Protein AF-M6W0Y8-F1 (afdb_monomer_lite)

Organism: NCBI:txid1192866

pLDDT: mean 83.7, std 15.73, range [31.59, 97.62]

Radius of gyration: 31.39 Å; chains: 1; bounding box: 91×43×84 Å

Foldseek 3Di:
DVVVVVVVLCVQQNDVVPDPPLLSLLLVVLQVLLVVLQVVLVVLPVPPPSVVSNCLSNVLSVVSVVLSVCCVPVVPVVVCLVVNLVSVLVSLLVVLQVAANPLFQSVLVLVVSLVSSQVNDDPDDNVVSVCVSVVSSVVSVVCCVVPVVSHDHDPDVVVSCCGNVVSNVVSVVSVVVVVVVVVVVVVVVVVVVLVVLVVVDPPVQSVCCVVPVDGDDDDDPDDDDDDDDDPPVVVVVVPDDPVVNVVVVCCCCVVVCVVVPPPDDDDDDDDDDDDDDDDDDDD

Secondary structure (DSSP, 8-state):
-HHHHHHHHHHHH--TTTS-HHHHHHHHHHHHHHHHHHHHHHHGGGSTTHHHHHHHHHHHHHHHHHHHHHHHHH--HHHHHHHHHHHHHHHHHHHHHHTTGGGSSGGGGHHHHHHHHHHT-SSS-HHHHHHHHHHHHHHHHHHHHH-GGGS---SSHHHHHHHHHHHHHHHHHHHHHHHHHHHHHHHHHHHHHHHHHHHHS-HHHHHHHHHHSS-PPPPPSS--PPP---TTHHHHHHHS-HHHHHHHHHHHHHHHSGGGS-----------PPPPPP-----

InterPro domains:
  IPR001054 Adenylyl cyclase class-3/4/guanylyl cyclase [PS50125] (224-254)
  IPR029787 Nucleotide cyclase [G3DSA:3.30.70.1230] (212-259)
  IPR029787 Nucleotide cyclase [SSF55073] (210-255)
  IPR050401 Cyclic nucleotide synthase [PTHR11920] (183-249)

Sequence (283 aa):
MGDKVLKIVYFMFGDPKKKSLEHRLFNTVAFVNGALNIFGAFSSFYLENFMVIFLLNFISGILLIGMYFLSRIRSIYYSLFWPFNFIILVYLSSMWFFNGGSVGGNHYYFIPALVIATILLRNHNVWIVYLVYAAVSVFLYGIEYFHRDLVKMYPNDVERYLDAGGNYLFVQILTGLLIFILTRNLNIERKKSDSLLLSILPETVAEELKKNDFVVPIRYESVTVLFTDMAGFTKIAETMSPEELLNELDLFFGSSIPSLKITEWKKSKRSETPTWPQADFPL

Structure (mmCIF, N/CA/C/O backbone):
data_AF-M6W0Y8-F1
#
_entry.id   AF-M6W0Y8-F1
#
loop_
_atom_site.group_PDB
_atom_site.id
_atom_site.type_symbol
_atom_site.label_atom_id
_atom_site.label_alt_id
_atom_site.label_comp_id
_atom_site.label_asym_id
_atom_site.label_entity_id
_atom_site.label_seq_id
_atom_site.pdbx_PDB_ins_code
_atom_site.Cartn_x
_atom_site.Cartn_y
_atom_site.Cartn_z
_atom_site.occupancy
_atom_site.B_iso_or_equiv
_atom_site.auth_seq_id
_atom_site.auth_comp_id
_atom_site.auth_asym_id
_atom_site.auth_atom_id
_atom_site.pdbx_PDB_model_num
ATOM 1 N N . MET A 1 1 ? 15.651 2.433 25.387 1.00 50.00 1 MET A N 1
ATOM 2 C CA . MET A 1 1 ? 15.957 2.574 23.941 1.00 50.00 1 MET A CA 1
ATOM 3 C C . MET A 1 1 ? 14.705 2.414 23.069 1.00 50.00 1 MET A C 1
ATOM 5 O O . MET A 1 1 ? 14.520 3.230 22.175 1.00 50.00 1 MET A O 1
ATOM 9 N N . GLY A 1 2 ? 13.800 1.470 23.382 1.00 63.72 2 GLY A N 1
ATOM 10 C CA . GLY A 1 2 ? 12.539 1.248 22.648 1.00 63.72 2 GLY A CA 1
ATOM 11 C C . GLY A 1 2 ? 11.604 2.462 22.524 1.00 63.72 2 GLY A C 1
ATOM 12 O O . GLY A 1 2 ? 11.155 2.750 21.424 1.00 63.72 2 GLY A O 1
ATOM 13 N N . ASP A 1 3 ? 11.392 3.245 23.587 1.00 72.69 3 ASP A N 1
ATOM 14 C CA . ASP A 1 3 ? 10.467 4.398 23.549 1.00 72.69 3 ASP A CA 1
ATOM 15 C C . ASP A 1 3 ? 10.898 5.540 22.621 1.00 72.69 3 ASP A C 1
ATOM 17 O O . ASP A 1 3 ? 10.057 6.198 22.007 1.00 72.69 3 ASP A O 1
ATOM 21 N N . LYS A 1 4 ? 12.208 5.785 22.483 1.00 75.19 4 LYS A N 1
ATOM 22 C CA . LYS A 1 4 ? 12.718 6.797 21.543 1.00 75.19 4 LYS A CA 1
ATOM 23 C C . LYS A 1 4 ? 12.510 6.341 20.098 1.00 75.19 4 LYS A C 1
ATOM 25 O O . LYS A 1 4 ? 12.042 7.128 19.283 1.00 75.19 4 LYS A O 1
ATOM 30 N N . VAL A 1 5 ? 12.786 5.067 19.806 1.00 71.19 5 VAL A N 1
ATOM 31 C CA . VAL A 1 5 ? 12.548 4.468 18.482 1.00 71.19 5 VAL A CA 1
ATOM 32 C C . VAL A 1 5 ? 11.056 4.478 18.153 1.00 71.19 5 VAL A C 1
ATOM 34 O O . VAL A 1 5 ? 10.672 4.885 17.063 1.00 71.19 5 VAL A O 1
ATOM 37 N N . LEU A 1 6 ? 10.202 4.127 19.114 1.00 71.75 6 LEU A N 1
ATOM 38 C CA . LEU A 1 6 ? 8.754 4.108 18.933 1.00 71.75 6 LEU A CA 1
ATOM 39 C C . LEU A 1 6 ? 8.189 5.512 18.666 1.00 71.75 6 LEU A C 1
ATOM 41 O O . LEU A 1 6 ? 7.370 5.684 17.766 1.00 71.75 6 LEU A O 1
ATOM 45 N N . LYS A 1 7 ? 8.683 6.536 19.378 1.00 72.00 7 LYS A N 1
ATOM 46 C CA . LYS A 1 7 ? 8.337 7.941 19.103 1.00 72.00 7 LYS A CA 1
ATOM 47 C C . LYS A 1 7 ? 8.757 8.377 17.700 1.00 72.00 7 LYS A C 1
ATOM 49 O O . LYS A 1 7 ? 7.977 9.058 17.042 1.00 72.00 7 LYS A O 1
ATOM 54 N N . ILE A 1 8 ? 9.932 7.962 17.224 1.00 70.69 8 ILE A N 1
ATOM 55 C CA . ILE A 1 8 ? 10.396 8.250 15.855 1.00 70.69 8 ILE A CA 1
ATOM 56 C C . ILE A 1 8 ? 9.506 7.543 14.824 1.00 70.69 8 ILE A C 1
ATOM 58 O O . ILE A 1 8 ? 9.051 8.174 13.875 1.00 70.69 8 ILE A O 1
ATOM 62 N N . VAL A 1 9 ? 9.171 6.270 15.041 1.00 70.44 9 VAL A N 1
ATOM 63 C CA . VAL A 1 9 ? 8.275 5.497 14.164 1.00 70.44 9 VAL A CA 1
ATOM 64 C C . VAL A 1 9 ? 6.880 6.131 14.102 1.00 70.44 9 VAL A C 1
ATOM 66 O O . VAL A 1 9 ? 6.324 6.289 13.017 1.00 70.44 9 VAL A O 1
ATOM 69 N N . TYR A 1 10 ? 6.315 6.556 15.234 1.00 77.94 10 TYR A N 1
ATOM 70 C CA . TYR A 1 10 ? 5.017 7.246 15.269 1.00 77.94 10 TYR A CA 1
ATOM 71 C C . TYR A 1 10 ? 5.073 8.644 14.655 1.00 77.94 10 TYR A C 1
ATOM 73 O O . TYR A 1 10 ? 4.108 9.092 14.025 1.00 77.94 10 TYR A O 1
ATOM 81 N N . PHE A 1 11 ? 6.204 9.329 14.809 1.00 70.38 11 PHE A N 1
ATOM 82 C CA . PHE A 1 11 ? 6.447 10.607 14.162 1.00 70.38 11 PHE A CA 1
ATOM 83 C C . PHE A 1 11 ? 6.495 10.463 12.636 1.00 70.38 11 PHE A C 1
ATOM 85 O O . PHE A 1 11 ? 5.809 11.217 11.947 1.00 70.38 11 PHE A O 1
ATOM 92 N N . MET A 1 12 ? 7.225 9.471 12.121 1.00 66.12 12 MET A N 1
ATOM 93 C CA . MET A 1 12 ? 7.394 9.246 10.682 1.00 66.12 12 MET A CA 1
ATOM 94 C C . MET A 1 12 ? 6.139 8.662 10.027 1.00 66.12 12 MET A C 1
ATOM 96 O O . MET A 1 12 ? 5.679 9.158 9.007 1.00 66.12 12 MET A O 1
ATOM 100 N N . PHE A 1 13 ? 5.535 7.633 10.619 1.00 73.50 13 PHE A N 1
ATOM 101 C CA . PHE A 1 13 ? 4.496 6.848 9.939 1.00 73.50 13 PHE A CA 1
ATOM 102 C C . PHE A 1 13 ? 3.083 7.101 10.464 1.00 73.50 13 PHE A C 1
ATOM 104 O O . PHE A 1 13 ? 2.108 6.710 9.833 1.00 73.50 13 PHE A O 1
ATOM 111 N N . GLY A 1 14 ? 2.942 7.818 11.579 1.00 71.12 14 GLY A N 1
ATOM 112 C CA . GLY A 1 14 ? 1.656 8.110 12.203 1.00 71.12 14 GLY A CA 1
ATOM 113 C C . GLY A 1 14 ? 1.355 7.220 13.402 1.00 71.12 14 GLY A C 1
ATOM 114 O O . GLY A 1 14 ? 1.634 6.020 13.412 1.00 71.12 14 GLY A O 1
ATOM 115 N N . ASP A 1 15 ? 0.770 7.853 14.418 1.00 76.94 15 ASP A N 1
ATOM 116 C CA . ASP A 1 15 ? 0.377 7.221 15.672 1.00 76.94 15 ASP A CA 1
ATOM 117 C C . ASP A 1 15 ? -0.790 6.239 15.432 1.00 76.94 15 ASP A C 1
ATOM 119 O O . ASP A 1 15 ? -1.846 6.676 14.952 1.00 76.94 15 ASP A O 1
ATOM 123 N N . PRO A 1 16 ? -0.633 4.943 15.780 1.00 74.25 16 PRO A N 1
ATOM 124 C CA . PRO A 1 16 ? -1.692 3.938 15.694 1.00 74.25 16 PRO A CA 1
ATOM 125 C C . PRO A 1 16 ? -2.993 4.337 16.397 1.00 74.25 16 PRO A C 1
ATOM 127 O O . PRO A 1 16 ? -4.057 3.880 15.997 1.00 74.25 16 PRO A O 1
ATOM 130 N N . LYS A 1 17 ? -2.925 5.177 17.438 1.00 73.00 17 LYS A N 1
ATOM 131 C CA . LYS A 1 17 ? -4.105 5.622 18.194 1.00 73.00 17 LYS A CA 1
ATOM 132 C C . LYS A 1 17 ? -4.897 6.720 17.485 1.00 73.00 17 LYS A C 1
ATOM 134 O O . LYS A 1 17 ? -6.053 6.940 17.822 1.00 73.00 17 LYS A O 1
ATOM 139 N N . LYS A 1 18 ? -4.274 7.442 16.546 1.00 76.69 18 LYS A N 1
ATOM 140 C CA . LYS A 1 18 ? -4.860 8.638 15.910 1.00 76.69 18 LYS A CA 1
ATOM 141 C C . LYS A 1 18 ? -5.141 8.461 14.424 1.00 76.69 18 LYS A C 1
ATOM 143 O O . LYS A 1 18 ? -5.962 9.194 13.877 1.00 76.69 18 LYS A O 1
ATOM 148 N N . LYS A 1 19 ? -4.419 7.568 13.743 1.00 81.81 19 LYS A N 1
ATOM 149 C CA . LYS A 1 19 ? -4.499 7.380 12.289 1.00 81.81 19 LYS A CA 1
ATOM 150 C C . LYS A 1 19 ? -4.787 5.919 11.954 1.00 81.81 19 LYS A C 1
ATOM 152 O O . LYS A 1 19 ? -4.217 5.022 12.570 1.00 81.81 19 LYS A O 1
ATOM 157 N N . SER A 1 20 ? -5.638 5.710 10.951 1.00 85.00 20 SER A N 1
ATOM 158 C CA . SER A 1 20 ? -5.998 4.377 10.467 1.00 85.00 20 SER A CA 1
ATOM 159 C C . SER A 1 20 ? -4.798 3.644 9.852 1.00 85.00 20 SER A C 1
ATOM 161 O O . SER A 1 20 ? -3.777 4.264 9.523 1.00 85.00 20 SER A O 1
ATOM 163 N N . LEU A 1 21 ? -4.914 2.320 9.706 1.00 84.75 21 LEU A N 1
ATOM 164 C CA . LEU A 1 21 ? -3.863 1.481 9.126 1.00 84.75 21 LEU A CA 1
ATOM 165 C C . LEU A 1 21 ? -3.489 1.948 7.714 1.00 84.75 21 LEU A C 1
ATOM 167 O O . LEU A 1 21 ? -2.306 2.039 7.407 1.00 84.75 21 LEU A O 1
ATOM 171 N N . GLU A 1 22 ? -4.475 2.300 6.892 1.00 88.00 22 GLU A N 1
ATOM 172 C CA . GLU A 1 22 ? -4.300 2.698 5.492 1.00 88.00 22 GLU A CA 1
ATOM 173 C C . GLU A 1 22 ? -3.496 3.991 5.388 1.00 88.00 22 GLU A C 1
ATOM 175 O O . GLU A 1 22 ? -2.553 4.079 4.610 1.00 88.00 22 GLU A O 1
ATOM 180 N N . HIS A 1 23 ? -3.800 4.986 6.225 1.00 89.06 23 HIS A N 1
ATOM 181 C CA . HIS A 1 23 ? -3.036 6.232 6.250 1.00 89.06 23 HIS A CA 1
ATOM 182 C C . HIS A 1 23 ? -1.582 5.970 6.672 1.00 89.06 23 HIS A C 1
ATOM 184 O O . HIS A 1 23 ? -0.641 6.486 6.065 1.00 89.06 23 HIS A O 1
ATOM 190 N N . ARG A 1 24 ? -1.376 5.140 7.699 1.00 88.94 24 ARG A N 1
ATOM 191 C CA . ARG A 1 24 ? -0.025 4.799 8.162 1.00 88.94 24 ARG A CA 1
ATOM 192 C C . ARG A 1 24 ? 0.753 4.050 7.082 1.00 88.94 24 ARG A C 1
ATOM 194 O O . ARG A 1 24 ? 1.883 4.426 6.789 1.00 88.94 24 ARG A O 1
ATOM 201 N N . LEU A 1 25 ? 0.120 3.064 6.446 1.00 89.56 25 LEU A N 1
ATOM 202 C CA . LEU A 1 25 ? 0.696 2.297 5.347 1.00 89.56 25 LEU A CA 1
ATOM 203 C C . LEU A 1 25 ? 1.038 3.199 4.160 1.00 89.56 25 LEU A C 1
ATOM 205 O O . LEU A 1 25 ? 2.158 3.129 3.667 1.00 89.56 25 LEU A O 1
ATOM 209 N N . PHE A 1 26 ? 0.128 4.086 3.749 1.00 92.94 26 PHE A N 1
ATOM 210 C CA . PHE A 1 26 ? 0.371 5.049 2.675 1.00 92.94 26 PHE A CA 1
ATOM 211 C C . PHE A 1 26 ? 1.626 5.876 2.957 1.00 92.94 26 PHE A C 1
ATOM 213 O O . PHE A 1 26 ? 2.522 5.944 2.120 1.00 92.94 26 PHE A O 1
ATOM 220 N N . ASN A 1 27 ? 1.727 6.458 4.156 1.00 92.81 27 ASN A N 1
ATOM 221 C CA . ASN A 1 27 ? 2.878 7.280 4.527 1.00 92.81 27 ASN A CA 1
ATOM 222 C C . ASN A 1 27 ? 4.175 6.466 4.542 1.00 92.81 27 ASN A C 1
ATOM 224 O O . ASN A 1 27 ? 5.196 6.948 4.058 1.00 92.81 27 ASN A O 1
ATOM 228 N N . THR A 1 28 ? 4.142 5.236 5.062 1.00 90.50 28 THR A N 1
ATOM 229 C CA . THR A 1 28 ? 5.304 4.342 5.050 1.00 90.50 28 THR A CA 1
ATOM 230 C C . THR A 1 28 ? 5.743 4.018 3.631 1.00 90.50 28 THR A C 1
ATOM 232 O O . THR A 1 28 ? 6.913 4.201 3.308 1.00 90.50 28 THR A O 1
ATOM 235 N N . VAL A 1 29 ? 4.825 3.578 2.772 1.00 92.44 29 VAL A N 1
ATOM 236 C CA . VAL A 1 29 ? 5.151 3.161 1.405 1.00 92.44 29 VAL A CA 1
ATOM 237 C C . VAL A 1 29 ? 5.604 4.357 0.566 1.00 92.44 29 VAL A C 1
ATOM 239 O O . VAL A 1 29 ? 6.594 4.234 -0.151 1.00 92.44 29 VAL A O 1
ATOM 242 N N . ALA A 1 30 ? 4.947 5.514 0.683 1.00 94.38 30 ALA A N 1
ATOM 243 C CA . ALA A 1 30 ? 5.337 6.736 -0.021 1.00 94.38 30 ALA A CA 1
ATOM 244 C C . ALA A 1 30 ? 6.722 7.232 0.413 1.00 94.38 30 ALA A C 1
ATOM 246 O O . ALA A 1 30 ? 7.551 7.552 -0.435 1.00 94.38 30 ALA A O 1
ATOM 247 N N . PHE A 1 31 ? 7.004 7.244 1.720 1.00 94.44 31 PHE A N 1
ATOM 248 C CA . PHE A 1 31 ? 8.309 7.655 2.232 1.00 94.44 31 PHE A CA 1
ATOM 249 C C . PHE A 1 31 ? 9.420 6.683 1.825 1.00 94.44 31 PHE A C 1
ATOM 251 O O . PHE A 1 31 ? 10.449 7.114 1.314 1.00 94.44 31 PHE A O 1
ATOM 258 N N . VAL A 1 32 ? 9.213 5.378 2.033 1.00 91.88 32 VAL A N 1
ATOM 259 C CA . VAL A 1 32 ? 10.227 4.355 1.747 1.00 91.88 32 VAL A CA 1
ATOM 260 C C . VAL A 1 32 ? 10.520 4.289 0.252 1.00 91.88 32 VAL A C 1
ATOM 262 O O . VAL A 1 32 ? 11.683 4.394 -0.117 1.00 91.88 32 VAL A O 1
ATOM 265 N N . ASN A 1 33 ? 9.503 4.194 -0.615 1.00 93.12 33 ASN A N 1
ATOM 266 C CA . ASN A 1 33 ? 9.739 4.201 -2.064 1.00 93.12 33 ASN A CA 1
ATOM 267 C C . ASN A 1 33 ? 10.314 5.535 -2.534 1.00 93.12 33 ASN A C 1
ATOM 269 O O . ASN A 1 33 ? 11.220 5.550 -3.355 1.00 93.12 33 ASN A O 1
ATOM 273 N N . GLY A 1 34 ? 9.844 6.655 -1.981 1.00 94.75 34 GLY A N 1
ATOM 274 C CA . GLY A 1 34 ? 10.402 7.966 -2.286 1.00 94.75 34 GLY A CA 1
ATOM 275 C C . GLY A 1 34 ? 11.901 8.043 -1.984 1.00 94.75 34 GLY A C 1
ATOM 276 O O . GLY A 1 34 ? 12.687 8.453 -2.835 1.00 94.75 34 GLY A O 1
ATOM 277 N N . ALA A 1 35 ? 12.311 7.584 -0.800 1.00 93.62 35 ALA A N 1
ATOM 278 C CA . ALA A 1 35 ? 13.710 7.552 -0.384 1.00 93.62 35 ALA A CA 1
ATOM 279 C C . ALA A 1 35 ? 14.547 6.560 -1.206 1.00 93.62 35 ALA A C 1
ATOM 281 O O . ALA A 1 35 ? 15.643 6.913 -1.638 1.00 93.62 35 ALA A O 1
ATOM 282 N N . LEU A 1 36 ? 14.031 5.349 -1.448 1.00 92.31 36 LEU A N 1
ATOM 283 C CA . LEU A 1 36 ? 14.701 4.335 -2.266 1.00 92.31 36 LEU A CA 1
ATOM 284 C C . LEU A 1 36 ? 14.891 4.809 -3.706 1.00 92.31 36 LEU A C 1
ATOM 286 O O . LEU A 1 36 ? 15.974 4.630 -4.249 1.00 92.31 36 LEU A O 1
ATOM 290 N N . ASN A 1 37 ? 13.897 5.474 -4.295 1.00 93.75 37 ASN A N 1
ATOM 291 C CA . ASN A 1 37 ? 14.008 6.017 -5.644 1.00 93.75 37 ASN A CA 1
ATOM 292 C C . ASN A 1 37 ? 15.017 7.170 -5.693 1.00 93.75 37 ASN A C 1
ATOM 294 O O . ASN A 1 37 ? 15.856 7.204 -6.585 1.00 93.75 37 ASN A O 1
ATOM 298 N N . ILE A 1 38 ? 15.020 8.083 -4.715 1.00 93.62 38 ILE A N 1
ATOM 299 C CA . ILE A 1 38 ? 16.042 9.143 -4.659 1.00 93.62 38 ILE A CA 1
ATOM 300 C C . ILE A 1 38 ? 17.441 8.529 -4.535 1.00 93.62 38 ILE A C 1
ATOM 302 O O . ILE A 1 38 ? 18.339 8.919 -5.275 1.00 93.62 38 ILE A O 1
ATOM 306 N N . PHE A 1 39 ? 17.628 7.551 -3.646 1.00 91.56 39 PHE A N 1
ATOM 307 C CA . PHE A 1 39 ? 18.909 6.863 -3.487 1.00 91.56 39 PHE A CA 1
ATOM 308 C C . PHE A 1 39 ? 19.320 6.117 -4.767 1.00 91.56 39 PHE A C 1
ATOM 310 O O . PHE A 1 39 ? 20.438 6.285 -5.252 1.00 91.56 39 PHE A O 1
ATOM 317 N N . GLY A 1 40 ? 18.388 5.371 -5.362 1.00 85.88 40 GLY A N 1
ATOM 318 C CA . GLY A 1 40 ? 18.576 4.636 -6.610 1.00 85.88 40 GLY A CA 1
ATOM 319 C C . GLY A 1 40 ? 18.910 5.538 -7.798 1.00 85.88 40 GLY A C 1
ATOM 320 O O . GLY A 1 40 ? 19.678 5.132 -8.668 1.00 85.88 40 GLY A O 1
ATOM 321 N N . ALA A 1 41 ? 18.428 6.788 -7.810 1.00 89.12 41 ALA A N 1
ATOM 322 C CA . ALA A 1 41 ? 18.835 7.775 -8.807 1.00 89.12 41 ALA A CA 1
ATOM 323 C C . ALA A 1 41 ? 20.354 8.001 -8.760 1.00 89.12 41 ALA A C 1
ATOM 325 O O . ALA A 1 41 ? 21.016 7.884 -9.787 1.00 89.12 41 ALA A O 1
ATOM 326 N N . PHE A 1 42 ? 20.942 8.219 -7.581 1.00 86.56 42 PHE A N 1
ATOM 327 C CA . PHE A 1 42 ? 22.397 8.390 -7.455 1.00 86.56 42 PHE A CA 1
ATOM 328 C C . PHE A 1 42 ? 23.175 7.102 -7.755 1.00 86.56 42 PHE A C 1
ATOM 330 O O . PHE A 1 42 ? 24.272 7.163 -8.307 1.00 86.56 42 PHE A O 1
ATOM 337 N N . SER A 1 43 ? 22.607 5.930 -7.461 1.00 81.19 43 SER A N 1
ATOM 338 C CA . SER A 1 43 ? 23.216 4.644 -7.830 1.00 81.19 43 SER A CA 1
ATOM 339 C C . SER A 1 43 ? 23.231 4.390 -9.344 1.00 81.19 43 SER A C 1
ATOM 341 O O . SER A 1 43 ? 24.023 3.579 -9.817 1.00 81.19 43 SER A O 1
ATOM 343 N N . SER A 1 44 ? 22.397 5.090 -10.121 1.00 80.75 44 SER A N 1
ATOM 344 C CA . SER A 1 44 ? 22.260 4.870 -11.568 1.00 80.75 44 SER A CA 1
ATOM 345 C C . SER A 1 44 ? 23.370 5.484 -12.431 1.00 80.75 44 SER A C 1
ATOM 347 O O . SER A 1 44 ? 23.419 5.204 -13.627 1.00 80.75 44 SER A O 1
ATOM 349 N N . PHE A 1 45 ? 24.291 6.272 -11.856 1.00 81.00 45 PHE A N 1
ATOM 350 C CA . PHE A 1 45 ? 25.366 6.941 -12.608 1.00 81.00 45 PHE A CA 1
ATOM 351 C C . PHE A 1 45 ? 26.335 5.996 -13.326 1.00 81.00 45 PHE A C 1
ATOM 353 O O . PHE A 1 45 ? 27.011 6.418 -14.258 1.00 81.00 45 PHE A O 1
ATOM 360 N N . TYR A 1 46 ? 26.393 4.729 -12.917 1.00 76.56 46 TYR A N 1
ATOM 361 C CA . TYR A 1 46 ? 27.259 3.718 -13.525 1.00 76.56 46 TYR A CA 1
ATOM 362 C C . TYR A 1 46 ? 26.619 2.997 -14.724 1.00 76.56 46 TYR A C 1
ATOM 364 O O . TYR A 1 46 ? 27.265 2.150 -15.333 1.00 76.56 46 TYR A O 1
ATOM 372 N N . LEU A 1 47 ? 25.359 3.297 -15.060 1.00 77.25 47 LEU A N 1
ATOM 373 C CA . LEU A 1 47 ? 24.623 2.632 -16.138 1.00 77.25 47 LEU A CA 1
ATOM 374 C C . LEU A 1 47 ? 24.735 3.410 -17.454 1.00 77.25 47 LEU A C 1
ATOM 376 O O . LEU A 1 47 ? 24.655 4.635 -17.468 1.00 77.25 47 LEU A O 1
ATOM 380 N N . GLU A 1 48 ? 24.801 2.710 -18.589 1.00 74.00 48 GLU A N 1
ATOM 381 C CA . GLU A 1 48 ? 24.875 3.345 -19.921 1.00 74.00 48 GLU A CA 1
ATOM 382 C C . GLU A 1 48 ? 23.701 4.300 -20.207 1.00 74.00 48 GLU A C 1
ATOM 384 O O . GLU A 1 48 ? 23.843 5.288 -20.920 1.00 74.00 48 GLU A O 1
ATOM 389 N N . ASN A 1 49 ? 22.535 4.043 -19.605 1.00 76.75 49 ASN A N 1
ATOM 390 C CA . ASN A 1 49 ? 21.322 4.853 -19.754 1.00 76.75 49 ASN A CA 1
ATOM 391 C C . ASN A 1 49 ? 21.036 5.729 -18.532 1.00 76.75 49 ASN A C 1
ATOM 393 O O . ASN A 1 49 ? 19.868 5.973 -18.205 1.00 76.75 49 ASN A O 1
ATOM 397 N N . PHE A 1 50 ? 22.095 6.185 -17.852 1.00 83.94 50 PHE A N 1
ATOM 398 C CA . PHE A 1 50 ? 21.983 6.866 -16.564 1.00 83.94 50 PHE A CA 1
ATOM 399 C C . PHE A 1 50 ? 20.975 8.014 -16.598 1.00 83.94 50 PHE A C 1
ATOM 401 O O . PHE A 1 50 ? 20.196 8.136 -15.670 1.00 83.94 50 PHE A O 1
ATOM 408 N N . MET A 1 51 ? 20.924 8.828 -17.660 1.00 87.38 51 MET A N 1
ATOM 409 C CA . MET A 1 51 ? 20.08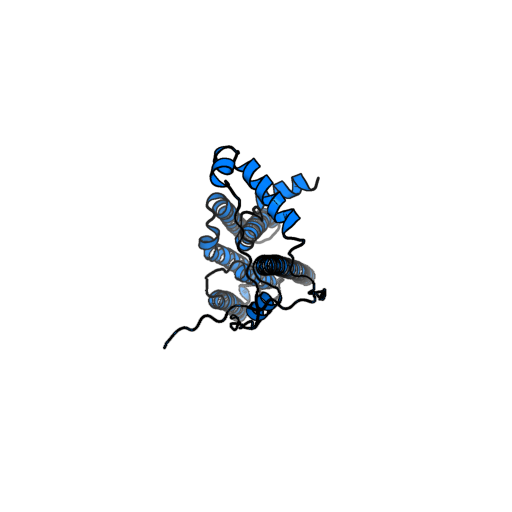0 10.027 -17.674 1.00 87.38 51 MET A CA 1
ATOM 410 C C . MET A 1 51 ? 18.588 9.692 -17.555 1.00 87.38 51 MET A C 1
ATOM 412 O O . MET A 1 51 ? 17.880 10.308 -16.761 1.00 87.38 51 MET A O 1
ATOM 416 N N . VAL A 1 52 ? 18.110 8.694 -18.303 1.00 87.50 52 VAL A N 1
ATOM 417 C CA . VAL A 1 52 ? 16.694 8.300 -18.268 1.00 87.50 52 VAL A CA 1
ATOM 418 C C . VAL A 1 52 ? 16.362 7.639 -16.933 1.00 87.50 52 VAL A C 1
ATOM 420 O O . VAL A 1 52 ? 15.388 8.022 -16.290 1.00 87.50 52 VAL A O 1
ATOM 423 N N . ILE A 1 53 ? 17.198 6.702 -16.480 1.00 87.00 53 ILE A N 1
ATOM 424 C CA . ILE A 1 53 ? 16.994 5.978 -15.216 1.00 87.00 53 ILE A CA 1
ATOM 425 C C . ILE A 1 53 ? 17.072 6.938 -14.020 1.00 87.00 53 ILE A C 1
ATOM 427 O O . ILE A 1 53 ? 16.252 6.847 -13.105 1.00 87.00 53 ILE A O 1
ATOM 431 N N . PHE A 1 54 ? 18.004 7.892 -14.049 1.00 91.81 54 PHE A N 1
ATOM 432 C CA . PHE A 1 54 ? 18.157 8.944 -13.051 1.00 91.81 54 PHE A CA 1
ATOM 433 C C . PHE A 1 54 ? 16.908 9.814 -12.987 1.00 91.81 54 PHE A C 1
ATOM 435 O O . PHE A 1 54 ? 16.326 9.946 -11.915 1.00 91.81 54 PHE A O 1
ATOM 442 N N . LEU A 1 55 ? 16.463 10.378 -14.117 1.00 92.56 55 LEU A N 1
ATOM 443 C CA . LEU A 1 55 ? 15.280 11.243 -14.151 1.00 92.56 55 LEU A CA 1
ATOM 444 C C . LEU A 1 55 ? 14.042 10.500 -13.655 1.00 92.56 55 LEU A C 1
ATOM 446 O O . LEU A 1 55 ? 13.273 11.042 -12.864 1.00 92.56 55 LEU A O 1
ATOM 450 N N . LEU A 1 56 ? 13.878 9.246 -14.066 1.00 91.56 56 LEU A N 1
ATOM 451 C CA . LEU A 1 56 ? 12.725 8.438 -13.699 1.00 91.56 56 LEU A CA 1
ATOM 452 C C . LEU A 1 56 ? 12.678 8.150 -12.193 1.00 91.56 56 LEU A C 1
ATOM 454 O O . LEU A 1 56 ? 11.639 8.331 -11.554 1.00 91.56 56 LEU A O 1
ATOM 458 N N . ASN A 1 57 ? 13.814 7.768 -11.606 1.00 92.62 57 ASN A N 1
ATOM 459 C CA . ASN A 1 57 ? 13.954 7.560 -10.165 1.00 92.62 57 ASN A CA 1
ATOM 460 C C . ASN A 1 57 ? 13.835 8.872 -9.377 1.00 92.62 57 ASN A C 1
ATOM 462 O O . ASN A 1 57 ? 13.109 8.947 -8.391 1.00 92.62 57 ASN A O 1
ATOM 466 N N . PHE A 1 58 ? 14.485 9.939 -9.829 1.00 94.38 58 PHE A N 1
ATOM 467 C CA . PHE A 1 58 ? 14.498 11.210 -9.115 1.00 94.38 58 PHE A CA 1
ATOM 468 C C . PHE A 1 58 ? 13.121 11.887 -9.117 1.00 94.38 58 PHE A C 1
ATOM 470 O O . PHE A 1 58 ? 12.639 12.303 -8.063 1.00 94.38 58 PHE A O 1
ATOM 477 N N . ILE A 1 59 ? 12.444 11.938 -10.271 1.00 95.62 59 ILE A N 1
ATOM 478 C CA . ILE A 1 59 ? 11.104 12.530 -10.396 1.00 95.62 59 ILE A CA 1
ATOM 479 C C . ILE A 1 59 ? 10.088 11.719 -9.593 1.00 95.62 59 ILE A C 1
ATOM 481 O O . ILE A 1 59 ? 9.363 12.292 -8.779 1.00 95.62 59 ILE A O 1
ATOM 485 N N . SER A 1 60 ? 10.044 10.394 -9.774 1.00 95.31 60 SER A N 1
ATOM 486 C CA . SER A 1 60 ? 9.122 9.547 -9.003 1.00 95.31 60 SER A CA 1
ATOM 487 C C . SER A 1 60 ? 9.402 9.641 -7.500 1.00 95.31 60 SER A C 1
ATOM 489 O O . SER A 1 60 ? 8.465 9.770 -6.714 1.00 95.31 60 SER A O 1
ATOM 491 N N . GLY A 1 61 ? 10.676 9.674 -7.102 1.00 95.38 61 GLY A N 1
ATOM 492 C CA . GLY A 1 61 ? 11.098 9.847 -5.718 1.00 95.38 61 GLY A CA 1
ATOM 493 C C . GLY A 1 61 ? 10.605 11.159 -5.108 1.00 95.38 61 GLY A C 1
ATOM 494 O O . GLY A 1 61 ? 9.967 11.149 -4.055 1.00 95.38 61 GLY A O 1
ATOM 495 N N . ILE A 1 62 ? 10.815 12.286 -5.798 1.00 96.44 62 ILE A N 1
ATOM 496 C CA . ILE A 1 62 ? 10.327 13.603 -5.361 1.00 96.44 62 ILE A CA 1
ATOM 497 C C . ILE A 1 62 ? 8.805 13.626 -5.261 1.00 96.44 62 ILE A C 1
ATOM 499 O O . ILE A 1 62 ? 8.274 14.126 -4.269 1.00 96.44 62 ILE A O 1
ATOM 503 N N . LEU A 1 63 ? 8.095 13.083 -6.254 1.00 97.12 63 LEU A N 1
ATOM 504 C CA . LEU A 1 63 ? 6.635 13.051 -6.235 1.00 97.12 63 LEU A CA 1
ATOM 505 C C . LEU A 1 63 ? 6.120 12.240 -5.040 1.00 97.12 63 LEU A C 1
ATOM 507 O O . LEU A 1 63 ? 5.265 12.728 -4.303 1.00 97.12 63 LEU A O 1
ATOM 511 N N . LEU A 1 64 ? 6.681 11.055 -4.782 1.00 96.69 64 LEU A N 1
ATOM 512 C CA . LEU A 1 64 ? 6.284 10.208 -3.652 1.00 96.69 64 LEU A CA 1
ATOM 513 C C . LEU A 1 64 ? 6.596 10.856 -2.295 1.00 96.69 64 LEU A C 1
ATOM 515 O O . LEU A 1 64 ? 5.744 10.847 -1.402 1.00 96.69 64 LEU A O 1
ATOM 519 N N . ILE A 1 65 ? 7.763 11.491 -2.146 1.00 95.94 65 ILE A N 1
ATOM 520 C CA . ILE A 1 65 ? 8.102 12.261 -0.939 1.00 95.94 65 ILE A CA 1
ATOM 521 C C . ILE A 1 65 ? 7.169 13.469 -0.773 1.00 95.94 65 ILE A C 1
ATOM 523 O O . ILE A 1 65 ? 6.685 13.732 0.331 1.00 95.94 65 ILE A O 1
ATOM 527 N N . GLY A 1 66 ? 6.855 14.182 -1.855 1.00 94.69 66 GLY A N 1
ATOM 528 C CA . GLY A 1 66 ? 5.898 15.288 -1.847 1.00 94.69 66 GLY A CA 1
ATOM 529 C C . GLY A 1 66 ? 4.507 14.837 -1.399 1.00 94.69 66 GLY A C 1
ATOM 530 O O . GLY A 1 66 ? 3.884 15.479 -0.551 1.00 94.69 66 GLY A O 1
ATOM 531 N N . MET A 1 67 ? 4.047 13.684 -1.888 1.00 95.00 67 MET A N 1
ATOM 532 C CA . MET A 1 67 ? 2.786 13.071 -1.470 1.00 95.00 67 MET A CA 1
ATOM 533 C C . MET A 1 67 ? 2.807 12.617 -0.012 1.00 95.00 67 MET A C 1
ATOM 535 O O . MET A 1 67 ? 1.808 12.798 0.686 1.00 95.00 67 MET A O 1
ATOM 539 N N . TYR A 1 68 ? 3.933 12.090 0.474 1.00 94.56 68 TYR A N 1
ATOM 540 C CA . TYR A 1 68 ? 4.126 11.794 1.893 1.00 94.56 68 TYR A CA 1
ATOM 541 C C . TYR A 1 68 ? 3.958 13.057 2.749 1.00 94.56 68 TYR A C 1
ATOM 543 O O . TYR A 1 68 ? 3.164 13.054 3.692 1.00 94.56 68 TYR A O 1
ATOM 551 N N . PHE A 1 69 ? 4.625 14.162 2.401 1.00 92.88 69 PHE A N 1
ATOM 552 C CA . PHE A 1 69 ? 4.487 15.420 3.141 1.00 92.88 69 PHE A CA 1
ATOM 553 C C . PHE A 1 69 ? 3.064 15.980 3.070 1.00 92.88 69 PHE A C 1
ATOM 555 O O . PHE A 1 69 ? 2.517 16.418 4.086 1.00 92.88 69 PHE A O 1
ATOM 562 N N . LEU A 1 70 ? 2.430 15.919 1.900 1.00 92.44 70 LEU A N 1
ATOM 563 C CA . LEU A 1 70 ? 1.068 16.403 1.700 1.00 92.44 70 LEU A CA 1
ATOM 564 C C . LEU A 1 70 ? 0.043 15.582 2.499 1.00 92.44 70 LEU A C 1
ATOM 566 O O . LEU A 1 70 ? -0.819 16.148 3.179 1.00 92.44 70 LEU A O 1
ATOM 570 N N . SER A 1 71 ? 0.183 14.256 2.484 1.00 91.62 71 SER A N 1
ATOM 571 C CA . SER A 1 71 ? -0.584 13.336 3.324 1.00 91.62 71 SER A CA 1
ATOM 572 C C . SER A 1 71 ? -0.344 13.612 4.809 1.00 91.62 71 SER A C 1
ATOM 574 O O . SER A 1 71 ? -1.294 13.715 5.584 1.00 91.62 71 SER A O 1
ATOM 576 N N . ARG A 1 72 ? 0.907 13.841 5.220 1.00 86.94 72 ARG A N 1
ATOM 577 C CA . ARG A 1 72 ? 1.256 14.088 6.622 1.00 86.94 72 ARG A CA 1
ATOM 578 C C . ARG A 1 72 ? 0.675 15.394 7.162 1.00 86.94 72 ARG A C 1
ATOM 580 O O . ARG A 1 72 ? 0.127 15.391 8.263 1.00 86.94 72 ARG A O 1
ATOM 587 N N . ILE A 1 73 ? 0.796 16.488 6.408 1.00 84.75 73 ILE A N 1
ATOM 588 C CA . ILE A 1 73 ? 0.401 17.834 6.853 1.00 84.75 73 ILE A CA 1
ATOM 589 C C . ILE A 1 73 ? -1.110 18.026 6.722 1.00 84.75 73 ILE A C 1
ATOM 591 O O . ILE A 1 73 ? -1.753 18.495 7.658 1.00 84.75 73 ILE A O 1
ATOM 595 N N . ARG A 1 74 ? -1.695 17.648 5.578 1.00 85.12 74 ARG A N 1
ATOM 596 C CA . ARG A 1 74 ? -3.117 17.901 5.292 1.00 85.12 74 ARG A CA 1
ATOM 597 C C . ARG A 1 74 ? -4.027 16.696 5.515 1.00 85.12 74 ARG A C 1
ATOM 599 O O . ARG A 1 74 ? -5.237 16.835 5.407 1.00 85.12 74 ARG A O 1
ATOM 606 N N . SER A 1 75 ? -3.484 15.525 5.859 1.00 82.19 75 SER A N 1
ATOM 607 C CA . SER A 1 75 ? -4.254 14.287 6.081 1.00 82.19 75 SER A CA 1
ATOM 608 C C . SER A 1 75 ? -5.133 13.861 4.891 1.00 82.19 75 SER A C 1
ATOM 610 O O . SER A 1 75 ? -6.099 13.128 5.083 1.00 82.19 75 SER A O 1
ATOM 612 N N . ILE A 1 76 ? -4.777 14.264 3.663 1.00 85.88 76 ILE A N 1
ATOM 613 C CA . ILE A 1 76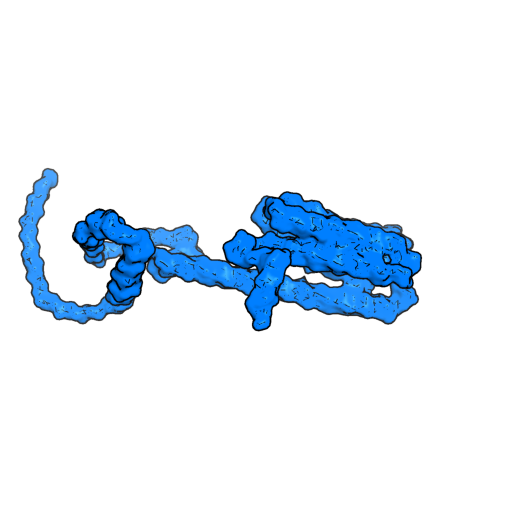 ? -5.548 14.013 2.429 1.00 85.88 76 ILE A CA 1
ATOM 614 C C . ILE A 1 76 ? -5.137 12.732 1.681 1.00 85.88 76 ILE A C 1
ATOM 616 O O . ILE A 1 76 ? -5.209 12.676 0.456 1.00 85.88 76 ILE A O 1
ATOM 620 N N . TYR A 1 77 ? -4.721 11.684 2.397 1.00 85.56 77 TYR A N 1
ATOM 621 C CA . TYR A 1 77 ? -4.253 10.434 1.774 1.00 85.56 77 TYR A CA 1
ATOM 622 C C . TYR A 1 77 ? -5.292 9.801 0.829 1.00 85.56 77 TYR A C 1
ATOM 624 O O . TYR A 1 77 ? -4.927 9.196 -0.173 1.00 85.56 77 TYR A O 1
ATOM 632 N N . TYR A 1 78 ? -6.587 9.993 1.105 1.00 85.69 78 TYR A N 1
ATOM 633 C CA . TYR A 1 78 ? -7.673 9.461 0.283 1.00 85.69 78 TYR A CA 1
ATOM 634 C C . TYR A 1 78 ? -7.672 10.042 -1.140 1.00 85.69 78 TYR A C 1
ATOM 636 O O . TYR A 1 78 ? -7.723 9.298 -2.114 1.00 85.69 78 TYR A O 1
ATOM 644 N N . SER A 1 79 ? -7.541 11.365 -1.274 1.00 89.12 79 SER A N 1
ATOM 645 C CA . SER A 1 79 ? -7.466 12.032 -2.582 1.00 89.12 79 SER A CA 1
ATOM 646 C C . SER A 1 79 ? -6.161 11.722 -3.319 1.00 89.12 79 SER A C 1
ATOM 648 O O . SER A 1 79 ? -6.106 11.782 -4.544 1.00 89.12 79 SER A O 1
ATOM 650 N N . LEU A 1 80 ? -5.107 11.375 -2.576 1.00 92.56 80 LEU A N 1
ATOM 651 C CA . LEU A 1 80 ? -3.798 11.022 -3.119 1.00 92.56 80 LEU A CA 1
ATOM 652 C C . LEU A 1 80 ? -3.712 9.573 -3.612 1.00 92.56 80 LEU A C 1
ATOM 654 O O . LEU A 1 80 ? -2.730 9.230 -4.263 1.00 92.56 80 LEU A O 1
ATOM 658 N N . PHE A 1 81 ? -4.731 8.744 -3.373 1.00 92.94 81 PHE A N 1
ATOM 659 C CA . PHE A 1 81 ? -4.746 7.343 -3.790 1.00 92.94 81 PHE A CA 1
ATOM 660 C C . PHE A 1 81 ? -4.490 7.157 -5.296 1.00 92.94 81 PHE A C 1
ATOM 662 O O . PHE A 1 81 ? -3.598 6.404 -5.681 1.00 92.94 81 PHE A O 1
ATOM 669 N N . TRP A 1 82 ? -5.244 7.847 -6.157 1.00 93.00 82 TRP A N 1
ATOM 670 C CA . TRP A 1 82 ? -5.107 7.693 -7.611 1.00 93.00 82 TRP A CA 1
ATOM 671 C C . TRP A 1 82 ? -3.781 8.238 -8.150 1.00 93.00 82 TRP A C 1
ATOM 673 O O . TRP A 1 82 ? -3.095 7.485 -8.840 1.00 93.00 82 TRP A O 1
ATOM 683 N N . PRO A 1 83 ? -3.352 9.470 -7.800 1.00 95.31 83 PRO A N 1
ATOM 684 C CA . PRO A 1 83 ? -2.030 9.959 -8.190 1.00 95.31 83 PRO A CA 1
ATOM 685 C C . PRO A 1 83 ? -0.893 9.034 -7.737 1.00 95.31 83 PRO A C 1
ATOM 687 O O . PRO A 1 83 ? 0.061 8.826 -8.478 1.00 95.31 83 PRO A O 1
ATOM 690 N N . PHE A 1 84 ? -1.014 8.434 -6.551 1.00 95.19 84 PHE A N 1
ATOM 691 C CA . PHE A 1 84 ? 0.015 7.570 -5.973 1.00 95.19 84 PHE A CA 1
ATOM 692 C C . PHE A 1 84 ? 0.184 6.295 -6.791 1.00 95.19 84 PHE A C 1
ATOM 694 O O . PHE A 1 84 ? 1.288 5.970 -7.225 1.00 95.19 84 PHE A O 1
ATOM 701 N N . ASN A 1 85 ? -0.928 5.603 -7.047 1.00 94.75 85 ASN A N 1
ATOM 702 C CA . ASN A 1 85 ? -0.923 4.389 -7.855 1.00 94.75 85 ASN A CA 1
ATOM 703 C C . ASN A 1 85 ? -0.517 4.678 -9.301 1.00 94.75 85 ASN A C 1
ATOM 705 O O . ASN A 1 85 ? 0.216 3.892 -9.891 1.00 94.75 85 ASN A O 1
ATOM 709 N N . PHE A 1 86 ? -0.929 5.821 -9.853 1.00 95.75 86 PHE A N 1
ATOM 710 C CA . PHE A 1 86 ? -0.505 6.244 -11.182 1.00 95.75 86 PHE A CA 1
ATOM 711 C C . PHE A 1 86 ? 1.016 6.418 -11.267 1.00 95.75 86 PHE A C 1
ATOM 713 O O . PHE A 1 86 ? 1.634 5.870 -12.174 1.00 95.75 86 PHE A O 1
ATOM 720 N N . ILE A 1 87 ? 1.640 7.100 -10.300 1.00 95.88 87 ILE A N 1
ATOM 721 C CA . ILE A 1 87 ? 3.103 7.270 -10.257 1.00 95.88 87 ILE A CA 1
ATOM 722 C C . ILE A 1 87 ? 3.813 5.917 -10.158 1.00 95.88 87 ILE A C 1
ATOM 724 O O . ILE A 1 87 ? 4.777 5.687 -10.887 1.00 95.88 87 ILE A O 1
ATOM 728 N N . ILE A 1 88 ? 3.332 5.012 -9.298 1.00 95.62 88 ILE A N 1
ATOM 729 C CA . ILE A 1 88 ? 3.909 3.666 -9.157 1.00 95.62 88 ILE A CA 1
ATOM 730 C C . ILE A 1 88 ? 3.782 2.881 -10.463 1.00 95.62 88 ILE A C 1
ATOM 732 O O . ILE A 1 88 ? 4.760 2.291 -10.916 1.00 95.62 88 ILE A O 1
ATOM 736 N N . LEU A 1 89 ? 2.607 2.890 -11.093 1.00 96.38 89 LEU A N 1
ATOM 737 C CA . LEU A 1 89 ? 2.382 2.179 -12.349 1.00 96.38 89 LEU A CA 1
ATOM 738 C C . LEU A 1 89 ? 3.239 2.745 -13.477 1.00 96.38 89 LEU A C 1
ATOM 740 O O . LEU A 1 89 ? 3.851 1.966 -14.200 1.00 96.38 89 LEU A O 1
ATOM 744 N N . VAL A 1 90 ? 3.340 4.069 -13.608 1.00 95.56 90 VAL A N 1
ATOM 745 C CA . VAL A 1 90 ? 4.219 4.707 -14.601 1.00 95.56 90 VAL A CA 1
ATOM 746 C C . VAL A 1 90 ? 5.677 4.335 -14.345 1.00 95.56 90 VAL A C 1
ATOM 748 O O . VAL A 1 90 ? 6.385 3.988 -15.290 1.00 95.56 90 VAL A O 1
ATOM 751 N N . TYR A 1 91 ? 6.120 4.351 -13.086 1.00 94.94 91 TYR A N 1
ATOM 752 C CA . TYR A 1 91 ? 7.476 3.957 -12.710 1.00 94.94 91 TYR A CA 1
ATOM 753 C C . TYR A 1 91 ? 7.773 2.502 -13.101 1.00 94.94 91 TYR A C 1
ATOM 755 O O . TYR A 1 91 ? 8.710 2.248 -13.857 1.00 94.94 91 TYR A O 1
ATOM 763 N N . LEU A 1 92 ? 6.938 1.556 -12.658 1.00 95.19 92 LEU A N 1
ATOM 764 C CA . LEU A 1 92 ? 7.114 0.128 -12.938 1.00 95.19 92 LEU A CA 1
ATOM 765 C C . LEU A 1 92 ? 7.006 -0.189 -14.434 1.00 95.19 92 LEU A C 1
ATOM 767 O O . LEU A 1 92 ? 7.806 -0.967 -14.951 1.00 95.19 92 LEU A O 1
ATOM 771 N N . SER A 1 93 ? 6.059 0.444 -15.130 1.00 95.50 93 SER A N 1
ATOM 772 C CA . SER A 1 93 ? 5.867 0.284 -16.578 1.00 95.50 93 SER A CA 1
ATOM 773 C C . SER A 1 93 ? 7.048 0.829 -17.364 1.00 95.50 93 SER A C 1
ATOM 775 O O . SER A 1 93 ? 7.447 0.241 -18.357 1.00 95.50 93 SER A O 1
ATOM 777 N N . SER A 1 94 ? 7.646 1.932 -16.918 1.00 93.19 94 SER A N 1
ATOM 778 C CA . SER A 1 94 ? 8.834 2.467 -17.578 1.00 93.19 94 SER A CA 1
ATOM 779 C C . SER A 1 94 ? 10.048 1.577 -17.329 1.00 93.19 94 SER A C 1
ATOM 781 O O . SER A 1 94 ? 10.794 1.288 -18.261 1.00 93.19 94 SER A O 1
ATOM 783 N N . MET A 1 95 ? 10.218 1.082 -16.098 1.00 91.38 95 MET A N 1
ATOM 784 C CA . MET A 1 95 ? 11.292 0.146 -15.754 1.00 91.38 95 MET A CA 1
ATOM 785 C C . MET A 1 95 ? 11.214 -1.169 -16.536 1.00 91.38 95 MET A C 1
ATOM 787 O O . MET A 1 95 ? 12.252 -1.779 -16.772 1.00 91.38 95 MET A O 1
ATOM 791 N N . TRP A 1 96 ? 10.032 -1.564 -17.020 1.00 93.50 96 TRP A N 1
ATOM 792 C CA . TRP A 1 96 ? 9.870 -2.690 -17.946 1.00 93.50 96 TRP A CA 1
ATOM 793 C C . TRP A 1 96 ? 10.822 -2.604 -19.150 1.00 93.50 96 TRP A C 1
ATOM 795 O O . TRP A 1 96 ? 11.502 -3.570 -19.478 1.00 93.50 96 TRP A O 1
ATOM 805 N N . PHE A 1 97 ? 10.931 -1.432 -19.778 1.00 92.06 97 PHE A N 1
ATOM 806 C CA . PHE A 1 97 ? 11.728 -1.250 -20.995 1.00 92.06 97 PHE A CA 1
ATOM 807 C C . PHE A 1 97 ? 13.238 -1.182 -20.732 1.00 92.06 97 PHE A C 1
ATOM 809 O O . PHE A 1 97 ? 14.037 -1.480 -21.618 1.00 92.06 97 PHE A O 1
ATOM 816 N N . PHE A 1 98 ? 13.641 -0.803 -19.516 1.00 88.56 98 PHE A N 1
ATOM 817 C CA . PHE A 1 98 ? 15.048 -0.604 -19.154 1.00 88.56 98 PHE A CA 1
ATOM 818 C C . PHE A 1 98 ? 15.644 -1.737 -18.311 1.00 88.56 98 PHE A C 1
ATOM 820 O O . PHE A 1 98 ? 16.855 -1.745 -18.113 1.00 88.56 98 PHE A O 1
ATOM 827 N N . ASN A 1 99 ? 14.824 -2.671 -17.819 1.00 87.81 99 ASN A N 1
ATOM 828 C CA . ASN A 1 99 ? 15.245 -3.741 -16.914 1.00 87.81 99 ASN A CA 1
ATOM 829 C C . ASN A 1 99 ? 14.690 -5.107 -17.366 1.00 87.81 99 ASN A C 1
ATOM 831 O O . ASN A 1 99 ? 13.944 -5.768 -16.647 1.00 87.81 99 ASN A O 1
ATOM 835 N N . GLY A 1 100 ? 14.999 -5.494 -18.609 1.00 86.81 100 GLY A N 1
ATOM 836 C CA . GLY A 1 100 ? 14.781 -6.857 -19.103 1.00 86.81 100 GLY A CA 1
ATOM 837 C C . GLY A 1 100 ? 13.334 -7.284 -19.365 1.00 86.81 100 GLY A C 1
ATOM 838 O O . GLY A 1 100 ? 13.119 -8.461 -19.654 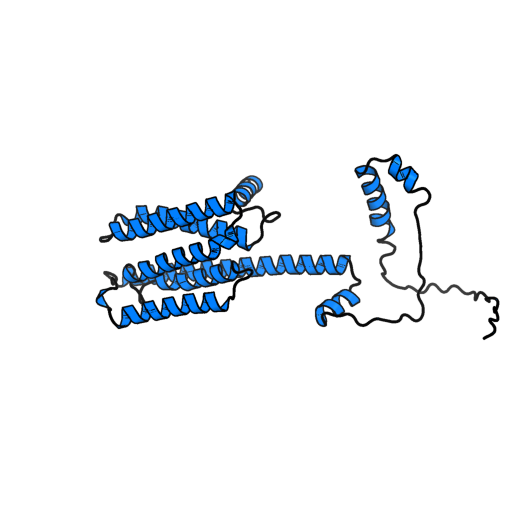1.00 86.81 100 GLY A O 1
ATOM 839 N N . GLY A 1 101 ? 12.355 -6.378 -19.272 1.00 91.38 101 GLY A N 1
ATOM 840 C CA . GLY A 1 101 ? 10.943 -6.641 -19.573 1.00 91.38 101 GLY A CA 1
ATOM 841 C C . GLY A 1 101 ? 10.391 -7.874 -18.861 1.00 91.38 101 GLY A C 1
ATOM 842 O O . GLY A 1 101 ? 10.520 -8.018 -17.640 1.00 91.38 101 GLY A O 1
ATOM 843 N N . SER A 1 102 ? 9.801 -8.782 -19.639 1.00 92.31 102 SER A N 1
ATOM 844 C CA . SER A 1 102 ? 9.244 -10.047 -19.148 1.00 92.31 102 SER A CA 1
ATOM 845 C C . SER A 1 102 ? 10.279 -11.010 -18.557 1.00 92.31 102 SER A C 1
ATOM 847 O O . SER A 1 102 ? 9.923 -11.871 -17.755 1.00 92.31 102 SER A O 1
ATOM 849 N N . VAL A 1 103 ? 11.556 -10.878 -18.923 1.00 89.88 103 VAL A N 1
ATOM 850 C CA . VAL A 1 103 ? 12.632 -11.779 -18.475 1.00 89.88 103 VAL A CA 1
ATOM 851 C C . VAL A 1 103 ? 13.351 -11.235 -17.230 1.00 89.88 103 VAL A C 1
ATOM 853 O O . VAL A 1 103 ? 14.038 -11.980 -16.531 1.00 89.88 103 VAL A O 1
ATOM 856 N N . GLY A 1 104 ? 13.206 -9.939 -16.944 1.00 90.44 104 GLY A N 1
ATOM 857 C CA . GLY A 1 104 ? 13.814 -9.285 -15.785 1.00 90.44 104 GLY A CA 1
ATOM 858 C C . GLY A 1 104 ? 13.043 -9.459 -14.482 1.00 90.44 104 GLY A C 1
ATOM 859 O O . GLY A 1 104 ? 11.957 -10.022 -14.460 1.00 90.44 104 GLY A O 1
ATOM 860 N N . GLY A 1 105 ? 13.578 -8.963 -13.367 1.00 90.94 105 GLY A N 1
ATOM 861 C CA . GLY A 1 105 ? 12.929 -9.068 -12.056 1.00 90.94 105 GLY A CA 1
ATOM 862 C C . GLY A 1 105 ? 11.899 -7.976 -11.754 1.00 90.94 105 GLY A C 1
ATOM 863 O O . GLY A 1 105 ? 11.104 -8.110 -10.822 1.00 90.94 105 GLY A O 1
ATOM 864 N N . ASN A 1 106 ? 11.882 -6.888 -12.529 1.00 91.00 106 ASN A N 1
ATOM 865 C CA . ASN A 1 106 ? 11.065 -5.715 -12.213 1.00 91.00 106 ASN A CA 1
ATOM 866 C C . ASN A 1 106 ? 9.546 -5.990 -12.264 1.00 91.00 106 ASN A C 1
ATOM 868 O O . ASN A 1 106 ? 8.775 -5.398 -11.506 1.00 91.00 106 ASN A O 1
ATOM 872 N N . HIS A 1 107 ? 9.088 -6.917 -13.111 1.00 91.69 107 HIS A N 1
ATOM 873 C CA . HIS A 1 107 ? 7.659 -7.216 -13.223 1.00 91.69 107 HIS A CA 1
ATOM 874 C C . HIS A 1 107 ? 7.072 -7.874 -11.958 1.00 91.69 107 HIS A C 1
ATOM 876 O O . HIS A 1 107 ? 5.867 -7.770 -11.719 1.00 91.69 107 HIS A O 1
ATOM 882 N N . TYR A 1 108 ? 7.899 -8.470 -11.088 1.00 95.38 108 TYR A N 1
ATOM 883 C CA . TYR A 1 108 ? 7.434 -9.012 -9.808 1.00 95.38 108 TYR A CA 1
ATOM 884 C C . TYR A 1 108 ? 6.872 -7.927 -8.877 1.00 95.38 108 TYR A C 1
ATOM 886 O O . TYR A 1 108 ? 5.958 -8.207 -8.100 1.00 95.38 108 TYR A O 1
ATOM 894 N N . TYR A 1 109 ? 7.337 -6.676 -8.980 1.00 95.50 109 TYR A N 1
ATOM 895 C CA . TYR A 1 109 ? 6.877 -5.570 -8.129 1.00 95.50 109 TYR A CA 1
ATOM 896 C C . TYR A 1 109 ? 5.428 -5.138 -8.382 1.00 95.50 109 TYR A C 1
ATOM 898 O O . TYR A 1 109 ? 4.829 -4.491 -7.518 1.00 95.50 109 TYR A O 1
ATOM 906 N N . PHE A 1 110 ? 4.818 -5.541 -9.503 1.00 96.38 110 PHE A N 1
ATOM 907 C CA . PHE A 1 110 ? 3.385 -5.325 -9.722 1.00 96.38 110 PHE A CA 1
ATOM 908 C C . PHE A 1 110 ? 2.527 -6.048 -8.673 1.00 96.38 110 PHE A C 1
ATOM 910 O O . PHE A 1 110 ? 1.460 -5.548 -8.320 1.00 96.38 110 PHE A O 1
ATOM 917 N N . ILE A 1 111 ? 3.010 -7.169 -8.120 1.00 95.69 111 ILE A N 1
ATOM 918 C CA . ILE A 1 111 ? 2.311 -7.936 -7.080 1.00 95.69 111 ILE A CA 1
ATOM 919 C C . ILE A 1 111 ? 2.170 -7.115 -5.787 1.00 95.69 111 ILE A C 1
ATOM 921 O O . ILE A 1 111 ? 1.037 -6.804 -5.412 1.00 95.69 111 ILE A O 1
ATOM 925 N N . PRO A 1 112 ? 3.253 -6.702 -5.095 1.00 95.50 112 PRO A N 1
ATOM 926 C CA . PRO A 1 112 ? 3.123 -5.913 -3.876 1.00 95.50 112 PRO A CA 1
ATOM 927 C C . PRO A 1 112 ? 2.485 -4.551 -4.152 1.00 95.50 112 PRO A C 1
ATOM 929 O O . PRO A 1 112 ? 1.742 -4.070 -3.302 1.00 95.50 112 PRO A O 1
ATOM 932 N N . ALA A 1 113 ? 2.691 -3.953 -5.332 1.00 95.69 113 ALA A N 1
ATOM 933 C CA . ALA A 1 113 ? 1.996 -2.724 -5.709 1.00 95.69 113 ALA A CA 1
ATOM 934 C C . ALA A 1 113 ? 0.468 -2.914 -5.725 1.00 95.69 113 ALA A C 1
ATOM 936 O O . ALA A 1 113 ? -0.242 -2.105 -5.132 1.00 95.69 113 ALA A O 1
ATOM 937 N N . LEU A 1 114 ? -0.036 -4.003 -6.317 1.00 95.88 114 LEU A N 1
ATOM 938 C CA . LEU A 1 114 ? -1.465 -4.333 -6.326 1.00 95.88 114 LEU A CA 1
ATOM 939 C C . LEU A 1 114 ? -2.002 -4.632 -4.920 1.00 95.88 114 LEU A C 1
ATOM 941 O O . LEU A 1 114 ? -3.091 -4.177 -4.558 1.00 95.88 114 LEU A O 1
ATOM 945 N N . VAL A 1 115 ? -1.245 -5.379 -4.110 1.00 94.56 115 VAL A N 1
ATOM 946 C CA . VAL A 1 115 ? -1.649 -5.688 -2.730 1.00 94.56 115 VAL A CA 1
ATOM 947 C C . VAL A 1 115 ? -1.730 -4.405 -1.902 1.00 94.56 115 VAL A C 1
ATOM 949 O O . VAL A 1 115 ? -2.734 -4.179 -1.228 1.00 94.56 115 VAL A O 1
ATOM 952 N N . ILE A 1 116 ? -0.735 -3.519 -1.997 1.00 93.12 116 ILE A N 1
ATOM 953 C CA . ILE A 1 116 ? -0.754 -2.214 -1.322 1.00 93.12 116 ILE A CA 1
ATOM 954 C C . ILE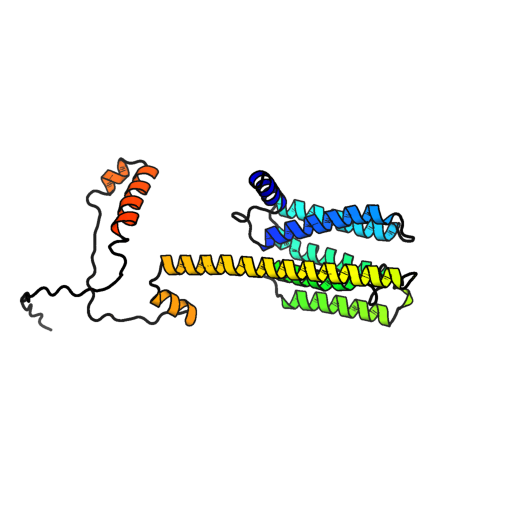 A 1 116 ? -1.933 -1.373 -1.821 1.00 93.12 116 ILE A C 1
ATOM 956 O O . ILE A 1 116 ? -2.675 -0.840 -0.998 1.00 93.12 116 ILE A O 1
ATOM 960 N N . ALA A 1 117 ? -2.155 -1.292 -3.136 1.00 93.88 117 ALA A N 1
ATOM 961 C CA . ALA A 1 117 ? -3.291 -0.574 -3.712 1.00 93.88 117 ALA A CA 1
ATOM 962 C C . ALA A 1 117 ? -4.630 -1.082 -3.153 1.00 93.88 117 ALA A C 1
ATOM 964 O O . ALA A 1 117 ? -5.504 -0.284 -2.824 1.00 93.88 117 ALA A O 1
ATOM 965 N N . THR A 1 118 ? -4.764 -2.398 -2.977 1.00 92.19 118 THR A N 1
ATOM 966 C CA . THR A 1 118 ? -5.962 -3.029 -2.405 1.00 92.19 118 THR A CA 1
ATOM 967 C C . THR A 1 118 ? -6.127 -2.698 -0.922 1.00 92.19 118 THR A C 1
ATOM 969 O O . THR A 1 118 ? -7.233 -2.400 -0.488 1.00 92.19 118 THR A O 1
ATOM 972 N N . ILE A 1 119 ? -5.048 -2.697 -0.134 1.00 89.75 119 ILE A N 1
ATOM 973 C CA . ILE A 1 119 ? -5.123 -2.360 1.300 1.00 89.75 119 ILE A CA 1
ATOM 974 C C . ILE A 1 119 ? -5.475 -0.882 1.507 1.00 89.75 119 ILE A C 1
ATOM 976 O O . ILE A 1 119 ? -6.188 -0.534 2.442 1.00 89.75 119 ILE A O 1
ATOM 980 N N . LEU A 1 120 ? -4.988 0.005 0.639 1.00 89.50 120 LEU A N 1
ATOM 981 C CA . LEU A 1 120 ? -5.262 1.443 0.720 1.00 89.50 120 LEU A CA 1
ATOM 982 C C . LEU A 1 120 ? -6.684 1.823 0.265 1.00 89.50 120 LEU A C 1
ATOM 984 O O . LEU A 1 120 ? -7.101 2.976 0.412 1.00 89.50 120 LEU A O 1
ATOM 988 N N . LEU A 1 121 ? -7.427 0.870 -0.295 1.00 86.88 121 LEU A N 1
ATOM 989 C CA . LEU A 1 121 ? -8.743 1.067 -0.881 1.00 86.88 121 LEU A CA 1
ATOM 990 C C . LEU A 1 121 ? -9.834 1.031 0.201 1.00 86.88 121 LEU A C 1
ATOM 992 O O . LEU A 1 121 ? -10.167 -0.024 0.725 1.00 86.88 121 LEU A O 1
ATOM 996 N N . ARG A 1 122 ? -10.430 2.189 0.516 1.00 73.50 122 ARG A N 1
ATOM 997 C CA . ARG A 1 122 ? -11.513 2.282 1.518 1.00 73.50 122 ARG A CA 1
ATOM 998 C C . ARG A 1 122 ? -12.924 2.398 0.933 1.00 73.50 122 ARG A C 1
ATOM 1000 O O . ARG A 1 122 ? -13.861 1.894 1.531 1.00 73.50 122 ARG A O 1
ATOM 1007 N N . ASN A 1 123 ? -13.093 3.107 -0.184 1.00 71.50 123 ASN A N 1
ATOM 1008 C CA . ASN A 1 123 ? -14.419 3.444 -0.728 1.00 71.50 123 ASN A CA 1
ATOM 1009 C C . ASN A 1 123 ? -14.420 3.524 -2.267 1.00 71.50 123 ASN A C 1
ATOM 1011 O O . ASN A 1 123 ? -15.181 4.271 -2.874 1.00 71.50 123 ASN A O 1
ATOM 1015 N N . HIS A 1 124 ? -13.503 2.788 -2.893 1.00 72.69 124 HIS A N 1
ATOM 1016 C CA . HIS A 1 124 ? -13.393 2.677 -4.343 1.00 72.69 124 HIS A CA 1
ATOM 1017 C C . HIS A 1 124 ? -13.772 1.259 -4.765 1.00 72.69 124 HIS A C 1
ATOM 1019 O O . HIS A 1 124 ? -13.631 0.316 -3.990 1.00 72.69 124 HIS A O 1
ATOM 1025 N N . ASN A 1 125 ? -14.216 1.091 -6.008 1.00 84.56 125 ASN A N 1
ATOM 1026 C CA . ASN A 1 125 ? -14.494 -0.235 -6.546 1.00 84.56 125 ASN A CA 1
ATOM 1027 C C . ASN A 1 125 ? -13.172 -0.982 -6.750 1.00 84.56 125 ASN A C 1
ATOM 1029 O O . ASN A 1 125 ? -12.412 -0.650 -7.662 1.00 84.56 125 ASN A O 1
ATOM 1033 N N . VAL A 1 126 ? -12.913 -2.004 -5.926 1.00 89.44 126 VAL A N 1
ATOM 1034 C CA . VAL A 1 126 ? -11.686 -2.825 -5.996 1.00 89.44 126 VAL A CA 1
ATOM 1035 C C . VAL A 1 126 ? -11.462 -3.399 -7.398 1.00 89.44 126 VAL A C 1
ATOM 1037 O O . VAL A 1 126 ? -10.338 -3.436 -7.891 1.00 89.44 126 VAL A O 1
ATOM 1040 N N . TRP A 1 127 ? -12.554 -3.731 -8.092 1.00 92.25 127 TRP A N 1
ATOM 1041 C CA . TRP A 1 127 ? -12.539 -4.222 -9.466 1.00 92.25 127 TRP A CA 1
ATOM 1042 C C . TRP A 1 127 ? -11.877 -3.258 -10.450 1.00 92.25 127 TRP A C 1
ATOM 1044 O O . TRP A 1 127 ? -11.198 -3.714 -11.362 1.00 92.25 127 TRP A O 1
ATOM 1054 N N . ILE A 1 128 ? -12.008 -1.940 -10.258 1.00 92.38 128 ILE A N 1
ATOM 1055 C CA . ILE A 1 128 ? -11.346 -0.956 -11.127 1.00 92.38 128 ILE A CA 1
ATOM 1056 C C . ILE A 1 128 ? -9.829 -1.056 -10.960 1.00 92.38 128 ILE A C 1
ATOM 1058 O O . ILE A 1 128 ? -9.109 -1.042 -11.951 1.00 92.38 128 ILE A O 1
ATOM 1062 N N . VAL A 1 129 ? -9.334 -1.209 -9.728 1.00 93.62 129 VAL A N 1
ATOM 1063 C CA . VAL A 1 129 ? -7.894 -1.373 -9.472 1.00 93.62 129 VAL A CA 1
ATOM 1064 C C . VAL A 1 129 ? -7.380 -2.653 -10.129 1.00 93.62 129 VAL A C 1
ATOM 1066 O O . VAL A 1 129 ? -6.376 -2.611 -10.834 1.00 93.62 129 VAL A O 1
ATOM 1069 N N . TYR A 1 130 ? -8.097 -3.768 -9.978 1.00 95.06 130 TYR A N 1
ATOM 1070 C CA . TYR A 1 130 ? -7.726 -5.030 -10.626 1.00 95.06 130 TYR A CA 1
ATOM 1071 C C . TYR A 1 130 ? -7.713 -4.924 -12.151 1.00 95.06 130 TYR A C 1
ATOM 1073 O O . TYR A 1 130 ? -6.755 -5.370 -12.779 1.00 95.06 130 TYR A O 1
ATOM 1081 N N . LEU A 1 131 ? -8.720 -4.277 -12.742 1.00 96.12 131 LEU A N 1
ATOM 1082 C CA . LEU A 1 131 ? -8.776 -4.044 -14.184 1.00 96.12 131 LEU A CA 1
ATOM 1083 C C . LEU A 1 131 ? -7.632 -3.153 -14.669 1.00 96.12 131 LEU A C 1
ATOM 1085 O O . LEU A 1 131 ? -7.024 -3.475 -15.682 1.00 96.12 131 LEU A O 1
ATOM 1089 N N . VAL A 1 132 ? -7.302 -2.074 -13.952 1.00 96.00 132 VAL A N 1
ATOM 1090 C CA . VAL A 1 132 ? -6.191 -1.180 -14.319 1.00 96.00 132 VAL A CA 1
ATOM 1091 C C . VAL A 1 132 ? -4.859 -1.928 -14.293 1.00 96.00 132 VAL A C 1
ATOM 1093 O O . VAL A 1 132 ? -4.116 -1.868 -15.269 1.00 96.00 132 VAL A O 1
ATOM 1096 N N . TYR A 1 133 ? -4.565 -2.666 -13.219 1.00 96.50 133 TYR A N 1
ATOM 1097 C CA . TYR A 1 133 ? -3.317 -3.429 -13.120 1.00 96.50 133 TYR A CA 1
ATOM 1098 C C . TYR A 1 133 ? -3.235 -4.521 -14.192 1.00 96.50 133 TYR A C 1
ATOM 1100 O O . TYR A 1 133 ? -2.216 -4.628 -14.868 1.00 96.50 133 TYR A O 1
ATOM 1108 N N . ALA A 1 134 ? -4.317 -5.278 -14.404 1.00 96.81 134 ALA A N 1
ATOM 1109 C CA . ALA A 1 134 ? -4.367 -6.302 -15.443 1.00 96.81 134 ALA A CA 1
ATOM 1110 C C . ALA A 1 134 ? -4.208 -5.703 -16.848 1.00 96.81 134 ALA A C 1
ATOM 1112 O O . ALA A 1 134 ? -3.439 -6.228 -17.649 1.00 96.81 134 ALA A O 1
ATOM 1113 N N . ALA A 1 135 ? -4.883 -4.586 -17.139 1.00 97.62 135 ALA A N 1
ATOM 1114 C CA . ALA A 1 135 ? -4.782 -3.900 -18.423 1.00 97.62 135 ALA A CA 1
ATOM 1115 C C . ALA A 1 135 ? -3.359 -3.397 -18.686 1.00 97.62 135 ALA A C 1
ATOM 1117 O O . ALA A 1 135 ? -2.843 -3.606 -19.781 1.00 97.62 135 ALA A O 1
ATOM 1118 N N . VAL A 1 136 ? -2.701 -2.799 -17.685 1.00 97.38 136 VAL A N 1
ATOM 1119 C CA . VAL A 1 136 ? -1.298 -2.370 -17.794 1.00 97.38 136 VAL A CA 1
ATOM 1120 C C . VAL A 1 136 ? -0.384 -3.569 -18.045 1.00 97.38 136 VAL A C 1
ATOM 1122 O O . VAL A 1 136 ? 0.437 -3.516 -18.955 1.00 97.38 136 VAL A O 1
ATOM 1125 N N . SER A 1 137 ? -0.544 -4.671 -17.308 1.00 95.75 137 SER A N 1
ATOM 1126 C CA . SER A 1 137 ? 0.266 -5.875 -17.531 1.00 95.75 137 SER A CA 1
ATOM 1127 C C . SER A 1 137 ? 0.061 -6.458 -18.932 1.00 95.75 137 SER A C 1
ATOM 1129 O O . SER A 1 137 ? 1.039 -6.698 -19.634 1.00 95.75 137 SER A O 1
ATOM 1131 N N . VAL A 1 138 ? -1.188 -6.636 -19.376 1.00 96.75 138 VAL A N 1
ATOM 1132 C CA . VAL A 1 138 ? -1.500 -7.138 -20.728 1.00 96.75 138 VAL A CA 1
ATOM 1133 C C . VAL A 1 138 ? -0.929 -6.213 -21.799 1.00 96.75 138 VAL A C 1
ATOM 1135 O O . VAL A 1 138 ? -0.363 -6.689 -22.780 1.00 96.75 138 VAL A O 1
ATOM 1138 N N . PHE A 1 139 ? -1.031 -4.899 -21.603 1.00 96.56 139 PHE A N 1
ATOM 1139 C CA . PHE A 1 139 ? -0.479 -3.911 -22.520 1.00 96.56 139 PHE A CA 1
ATOM 1140 C C . PHE A 1 139 ? 1.048 -3.999 -22.625 1.00 96.56 139 PHE A C 1
ATOM 1142 O O . PHE A 1 139 ? 1.573 -3.996 -23.736 1.00 96.56 139 PHE A O 1
ATOM 1149 N N . LEU A 1 140 ? 1.761 -4.134 -21.502 1.00 96.12 140 LEU A N 1
ATOM 1150 C CA . LEU A 1 140 ? 3.223 -4.259 -21.490 1.00 96.12 140 LEU A CA 1
ATOM 1151 C C . LEU A 1 140 ? 3.697 -5.543 -22.179 1.00 96.12 140 LEU A C 1
ATOM 1153 O O . LEU A 1 140 ? 4.566 -5.479 -23.048 1.00 96.12 140 LEU A O 1
ATOM 1157 N N . TYR A 1 141 ? 3.071 -6.683 -21.871 1.00 95.19 141 TYR A N 1
ATOM 1158 C CA . TYR A 1 141 ? 3.350 -7.944 -22.568 1.00 95.19 141 TYR A CA 1
ATOM 1159 C C . TYR A 1 141 ? 3.013 -7.865 -24.062 1.00 95.19 141 TYR A C 1
ATOM 1161 O O . TYR A 1 141 ? 3.746 -8.402 -24.890 1.00 95.19 141 TYR A O 1
ATOM 1169 N N . GLY A 1 142 ? 1.922 -7.182 -24.419 1.00 95.56 142 GLY A N 1
ATOM 1170 C CA . GLY A 1 142 ? 1.538 -6.947 -25.807 1.00 95.56 142 GLY A CA 1
ATOM 1171 C C . GLY A 1 142 ? 2.581 -6.123 -26.559 1.00 95.56 142 GLY A C 1
ATOM 1172 O O . GLY A 1 142 ? 3.029 -6.540 -27.625 1.00 95.56 142 GLY A O 1
ATOM 1173 N N . ILE A 1 143 ? 3.017 -4.991 -25.995 1.00 95.50 143 ILE A N 1
ATOM 1174 C CA . ILE A 1 143 ? 4.071 -4.169 -26.604 1.00 95.50 143 ILE A CA 1
ATOM 1175 C C . ILE A 1 143 ? 5.364 -4.963 -26.750 1.00 95.50 143 ILE A C 1
ATOM 1177 O O . ILE A 1 143 ? 5.944 -4.944 -27.828 1.00 95.50 143 ILE A O 1
ATOM 1181 N N . GLU A 1 144 ? 5.800 -5.688 -25.722 1.00 94.50 144 GLU A N 1
ATOM 1182 C CA . GLU A 1 144 ? 7.018 -6.498 -25.816 1.00 94.50 144 GLU A CA 1
ATOM 1183 C C . GLU A 1 144 ? 6.898 -7.595 -26.881 1.00 94.50 144 GLU A C 1
ATOM 1185 O O . GLU A 1 144 ? 7.862 -7.879 -27.590 1.00 94.50 144 GLU A O 1
ATOM 1190 N N . TYR A 1 145 ? 5.712 -8.185 -27.052 1.00 94.44 145 TYR A N 1
ATOM 1191 C CA . TYR A 1 145 ? 5.474 -9.182 -28.091 1.00 94.44 145 TYR A CA 1
ATOM 1192 C C . TYR A 1 145 ? 5.635 -8.606 -29.506 1.00 94.44 145 TYR A C 1
ATOM 1194 O O . TYR A 1 145 ? 6.299 -9.232 -30.337 1.00 94.44 145 TYR A O 1
ATOM 1202 N N . PHE A 1 146 ? 5.053 -7.431 -29.776 1.00 94.69 146 PHE A N 1
ATOM 1203 C CA . PHE A 1 146 ? 5.098 -6.788 -31.098 1.00 94.69 146 PHE A CA 1
ATOM 1204 C C . PHE A 1 146 ? 6.395 -6.008 -31.362 1.00 94.69 146 PHE A C 1
ATOM 1206 O O . PHE A 1 146 ? 6.828 -5.918 -32.508 1.00 94.69 146 PHE A O 1
ATOM 1213 N N . HIS A 1 147 ? 7.024 -5.475 -30.315 1.00 93.00 147 HIS A N 1
ATOM 1214 C CA . HIS A 1 147 ? 8.184 -4.586 -30.370 1.00 93.00 147 HIS A CA 1
ATOM 1215 C C . HIS A 1 147 ? 9.257 -5.026 -29.370 1.00 93.00 147 HIS A C 1
ATOM 1217 O O . HIS A 1 147 ? 9.547 -4.356 -28.374 1.00 93.00 147 HIS A O 1
ATOM 1223 N N . ARG A 1 148 ? 9.860 -6.188 -29.642 1.00 87.38 148 ARG A N 1
ATOM 1224 C CA . ARG A 1 148 ? 10.918 -6.770 -28.795 1.00 87.38 148 ARG A CA 1
ATOM 1225 C C . ARG A 1 148 ? 12.163 -5.891 -28.692 1.00 87.38 148 ARG A C 1
ATOM 1227 O O . ARG A 1 148 ? 12.898 -5.994 -27.718 1.00 87.38 148 ARG A O 1
ATOM 1234 N N . ASP A 1 149 ? 12.399 -5.042 -29.684 1.00 88.81 149 ASP A N 1
ATOM 1235 C CA . ASP A 1 149 ? 13.531 -4.119 -29.771 1.00 88.81 149 ASP A CA 1
ATOM 1236 C C . ASP A 1 149 ? 13.467 -2.970 -28.752 1.00 88.81 149 ASP A C 1
ATOM 1238 O O . ASP A 1 149 ? 14.500 -2.397 -28.408 1.00 88.81 149 ASP A O 1
ATOM 1242 N N . LEU A 1 150 ? 12.278 -2.659 -28.222 1.00 87.94 150 LEU A N 1
ATOM 1243 C CA . LEU A 1 150 ? 12.109 -1.612 -27.210 1.00 87.94 150 LEU A CA 1
ATOM 1244 C C . LEU A 1 150 ? 12.630 -2.023 -25.827 1.00 87.94 150 LEU A C 1
ATOM 1246 O O . LEU A 1 150 ? 12.888 -1.155 -24.990 1.00 87.94 150 LEU A O 1
ATOM 1250 N N . VAL A 1 151 ? 12.756 -3.327 -25.563 1.00 89.94 151 VAL A N 1
ATOM 1251 C CA . VAL A 1 151 ? 13.183 -3.854 -24.263 1.00 89.94 151 VAL A CA 1
ATOM 1252 C C . VAL A 1 151 ? 14.690 -4.076 -24.260 1.00 89.94 151 VAL A C 1
ATOM 1254 O O . VAL A 1 151 ? 15.231 -4.855 -25.045 1.00 89.94 151 VAL A O 1
ATOM 1257 N N . LYS A 1 152 ? 15.382 -3.427 -23.321 1.00 86.44 152 LYS A N 1
ATOM 1258 C CA . LYS A 1 152 ? 16.818 -3.637 -23.119 1.00 86.44 152 LYS A CA 1
ATOM 1259 C C . LYS A 1 152 ? 17.065 -4.958 -22.407 1.00 86.44 152 LYS A C 1
ATOM 1261 O O . LYS A 1 152 ? 16.672 -5.136 -21.254 1.00 86.44 152 LYS A O 1
ATOM 1266 N N . MET A 1 153 ? 17.720 -5.873 -23.116 1.00 86.50 153 MET A N 1
ATOM 1267 C CA . MET A 1 153 ? 18.129 -7.170 -22.586 1.00 86.50 153 MET A CA 1
ATOM 1268 C C . MET A 1 153 ? 19.377 -7.053 -21.709 1.00 86.50 153 MET A C 1
ATOM 1270 O O . MET A 1 153 ? 20.173 -6.125 -21.852 1.00 86.50 153 MET A O 1
ATOM 1274 N N . TYR A 1 154 ? 19.545 -8.022 -20.809 1.00 84.94 154 TYR A N 1
ATOM 1275 C CA . TYR A 1 154 ? 20.724 -8.102 -19.954 1.00 84.94 154 TYR A CA 1
ATOM 1276 C C . TYR A 1 154 ? 21.990 -8.406 -20.768 1.00 84.94 154 TYR A C 1
ATOM 1278 O O . TYR A 1 154 ? 21.927 -9.220 -21.694 1.00 84.94 154 TYR A O 1
ATOM 1286 N N . PRO A 1 155 ? 23.148 -7.834 -20.389 1.00 84.81 155 PRO A N 1
ATOM 1287 C CA . PRO A 1 155 ? 24.431 -8.146 -21.016 1.00 84.81 155 PRO A CA 1
ATOM 1288 C C . PRO A 1 155 ? 24.839 -9.616 -20.864 1.00 84.81 155 PRO A C 1
ATOM 1290 O O . PRO A 1 155 ? 25.517 -10.168 -21.729 1.00 84.81 155 PRO A O 1
ATOM 1293 N N . ASN A 1 156 ? 24.461 -10.252 -19.751 1.00 89.75 156 ASN A N 1
ATOM 1294 C CA . ASN A 1 156 ? 24.809 -11.634 -19.442 1.00 89.75 156 ASN A CA 1
ATOM 1295 C C . ASN A 1 156 ? 23.727 -12.321 -18.589 1.00 89.75 156 ASN A C 1
ATOM 1297 O O . ASN A 1 156 ? 22.911 -11.676 -17.926 1.00 89.75 156 ASN A O 1
ATOM 1301 N N . ASP A 1 157 ? 23.732 -13.657 -18.594 1.00 91.31 157 ASP A N 1
ATOM 1302 C CA . ASP A 1 157 ? 22.765 -14.453 -17.830 1.00 91.31 157 ASP A CA 1
ATOM 1303 C C . ASP A 1 157 ? 22.946 -14.307 -16.309 1.00 91.31 157 ASP A C 1
ATOM 1305 O O . ASP A 1 157 ? 21.978 -14.442 -15.566 1.00 91.31 157 ASP A O 1
ATOM 1309 N N . VAL A 1 158 ? 24.161 -14.018 -15.827 1.00 92.38 158 VAL A N 1
ATOM 1310 C CA . VAL A 1 158 ? 24.445 -13.874 -14.388 1.00 92.38 158 VAL A CA 1
ATOM 1311 C C . VAL A 1 158 ? 23.715 -12.662 -13.809 1.00 92.38 158 VAL A C 1
ATOM 1313 O O . VAL A 1 158 ? 23.021 -12.797 -12.805 1.00 92.38 158 VAL A O 1
ATOM 1316 N N . GLU A 1 159 ? 23.805 -11.503 -14.460 1.00 88.75 159 GLU A N 1
ATOM 1317 C CA . GLU A 1 159 ? 23.082 -10.283 -14.090 1.00 88.75 159 GLU A CA 1
ATOM 1318 C C . GLU A 1 159 ? 21.574 -10.497 -14.137 1.00 88.75 159 GLU A C 1
ATOM 1320 O O . GLU A 1 159 ? 20.872 -10.095 -13.211 1.00 88.75 159 GLU A O 1
ATOM 1325 N N . ARG A 1 160 ? 21.082 -11.216 -15.153 1.00 92.19 160 ARG A N 1
ATOM 1326 C CA . ARG A 1 160 ? 19.668 -11.592 -15.243 1.00 92.19 160 ARG A CA 1
ATOM 1327 C C . ARG A 1 160 ? 19.222 -12.434 -14.048 1.00 92.19 160 ARG A C 1
ATOM 1329 O O . ARG A 1 160 ? 18.184 -12.148 -13.461 1.00 92.19 160 ARG A O 1
ATOM 1336 N N . TYR A 1 161 ? 19.972 -13.477 -13.684 1.00 93.00 161 TYR A N 1
ATOM 1337 C CA . TYR A 1 161 ? 19.615 -14.337 -12.549 1.00 93.00 161 TYR A CA 1
ATOM 1338 C C . TYR A 1 161 ? 19.725 -13.610 -11.208 1.00 93.00 161 TYR A C 1
ATOM 1340 O O . TYR A 1 161 ? 18.887 -13.837 -10.335 1.00 93.00 161 TYR A O 1
ATOM 1348 N N . LEU A 1 162 ? 20.724 -12.740 -11.038 1.00 93.06 162 LEU A N 1
ATOM 1349 C CA . LEU A 1 162 ? 20.872 -11.930 -9.830 1.00 93.06 162 LEU A CA 1
ATOM 1350 C C . LEU A 1 162 ? 19.738 -10.911 -9.695 1.00 93.06 162 LEU A C 1
ATOM 1352 O O . LEU A 1 162 ? 19.168 -10.797 -8.610 1.00 93.06 162 LEU A O 1
ATOM 1356 N N . ASP A 1 163 ? 19.367 -10.225 -10.779 1.00 90.81 163 ASP A N 1
ATOM 1357 C CA . ASP A 1 163 ? 18.245 -9.285 -10.777 1.00 90.81 163 ASP A CA 1
ATOM 1358 C C . ASP A 1 163 ? 16.912 -10.015 -10.557 1.00 90.81 163 ASP A C 1
ATOM 1360 O O . ASP A 1 163 ? 16.199 -9.723 -9.596 1.00 90.81 163 ASP A O 1
ATOM 1364 N N . ALA A 1 164 ? 16.593 -11.022 -11.376 1.00 93.06 164 ALA A N 1
ATOM 1365 C CA . ALA A 1 164 ? 15.339 -11.762 -11.261 1.00 93.06 164 ALA A CA 1
ATOM 1366 C C . ALA A 1 164 ? 15.218 -12.485 -9.912 1.00 93.06 164 ALA A C 1
ATOM 1368 O O . ALA A 1 164 ? 14.187 -12.379 -9.248 1.00 93.06 164 ALA A O 1
ATOM 1369 N N . GLY A 1 165 ? 16.268 -13.186 -9.477 1.00 94.31 165 GLY A N 1
ATOM 1370 C CA . GLY A 1 165 ? 16.289 -13.908 -8.205 1.00 94.31 165 GLY A CA 1
ATOM 1371 C C . GLY A 1 165 ? 16.241 -12.974 -6.996 1.00 94.31 165 GLY A C 1
ATOM 1372 O O . GLY A 1 165 ? 15.471 -13.216 -6.064 1.00 94.31 165 GLY A O 1
ATOM 1373 N N . GLY A 1 166 ? 17.009 -11.881 -7.025 1.00 93.81 166 GLY A N 1
ATOM 1374 C CA . GLY A 1 166 ? 17.014 -10.871 -5.967 1.00 93.81 166 GLY A CA 1
ATOM 1375 C C . GLY A 1 166 ? 15.660 -10.179 -5.824 1.00 93.81 166 GLY A C 1
ATOM 1376 O O . GLY A 1 166 ? 15.107 -10.129 -4.722 1.00 93.81 166 GLY A O 1
ATOM 1377 N N . ASN A 1 167 ? 15.083 -9.721 -6.938 1.00 94.69 167 ASN A N 1
ATOM 1378 C CA . ASN A 1 167 ? 13.765 -9.085 -6.951 1.00 94.69 167 ASN A CA 1
ATOM 1379 C C . ASN A 1 167 ? 12.655 -10.062 -6.549 1.00 94.69 167 ASN A C 1
ATOM 1381 O O . ASN A 1 167 ? 11.763 -9.687 -5.791 1.00 94.69 167 ASN A O 1
ATOM 1385 N N . TYR A 1 168 ? 12.727 -11.325 -6.977 1.00 96.00 168 TYR A N 1
ATOM 1386 C CA . TYR A 1 168 ? 11.771 -12.351 -6.563 1.00 96.00 168 TYR A CA 1
ATOM 1387 C C . TYR A 1 168 ? 11.792 -12.576 -5.045 1.00 96.00 168 TYR A C 1
ATOM 1389 O O . TYR A 1 168 ? 10.747 -12.473 -4.401 1.00 96.00 168 TYR A O 1
ATOM 1397 N N . LEU A 1 169 ? 12.971 -12.803 -4.449 1.00 96.44 169 LEU A N 1
ATOM 1398 C CA . LEU A 1 169 ? 13.105 -12.971 -2.995 1.00 96.44 169 LEU A CA 1
ATOM 1399 C C . LEU A 1 169 ? 12.644 -11.724 -2.234 1.00 96.44 169 LEU A C 1
ATOM 1401 O O . LEU A 1 169 ? 11.935 -11.835 -1.229 1.00 96.44 169 LEU A O 1
ATOM 1405 N N . PHE A 1 170 ? 13.002 -10.536 -2.725 1.00 94.12 170 PHE A N 1
ATOM 1406 C CA . PHE A 1 170 ? 12.559 -9.279 -2.132 1.00 94.12 170 PHE A CA 1
ATOM 1407 C C . PHE A 1 170 ? 11.031 -9.168 -2.137 1.00 94.12 170 PHE A C 1
ATOM 1409 O O . PHE A 1 170 ? 10.426 -8.908 -1.095 1.00 94.12 170 PHE A O 1
ATOM 1416 N N . VAL A 1 171 ? 10.393 -9.421 -3.282 1.00 96.06 171 VAL A N 1
ATOM 1417 C CA . VAL A 1 171 ? 8.934 -9.370 -3.432 1.00 96.06 171 VAL A CA 1
ATOM 1418 C C . VAL A 1 171 ? 8.243 -10.414 -2.560 1.00 96.06 171 VAL A C 1
ATOM 1420 O O . VAL A 1 171 ? 7.222 -10.098 -1.943 1.00 96.06 171 VAL A O 1
ATOM 1423 N N . GLN A 1 172 ? 8.791 -11.626 -2.450 1.00 96.12 172 GLN A N 1
ATOM 1424 C CA . GLN A 1 172 ? 8.256 -12.662 -1.566 1.00 96.12 172 GLN A CA 1
ATOM 1425 C C . GLN A 1 172 ? 8.262 -12.222 -0.100 1.00 96.12 172 GLN A C 1
ATOM 1427 O O . GLN A 1 172 ? 7.228 -12.290 0.571 1.00 96.12 172 GLN A O 1
ATOM 1432 N N . ILE A 1 173 ? 9.406 -11.734 0.391 1.00 95.25 173 ILE A N 1
ATOM 1433 C CA . ILE A 1 173 ? 9.549 -11.270 1.776 1.00 95.25 173 ILE A CA 1
ATOM 1434 C C . ILE A 1 173 ? 8.631 -10.071 2.024 1.00 95.25 173 ILE A C 1
ATOM 1436 O O . ILE A 1 173 ? 7.895 -10.053 3.013 1.00 95.25 173 ILE A O 1
ATOM 1440 N N . LEU A 1 174 ? 8.632 -9.092 1.115 1.00 92.00 174 LEU A N 1
ATOM 1441 C CA . LEU A 1 174 ? 7.816 -7.886 1.227 1.00 92.00 174 LEU A CA 1
ATOM 1442 C C . LEU A 1 174 ? 6.322 -8.220 1.265 1.00 92.00 174 LEU A C 1
ATOM 1444 O O . LEU A 1 174 ? 5.609 -7.757 2.156 1.00 92.00 174 LEU A O 1
ATOM 1448 N N . THR A 1 175 ? 5.848 -9.039 0.325 1.00 93.56 175 THR A N 1
ATOM 1449 C CA . THR A 1 175 ? 4.427 -9.402 0.218 1.00 93.56 175 THR A CA 1
ATOM 1450 C C . THR A 1 175 ? 3.992 -10.263 1.402 1.00 93.56 175 THR A C 1
ATOM 1452 O O . THR A 1 175 ? 2.938 -10.011 1.988 1.00 93.56 175 THR A O 1
ATOM 1455 N N . GLY A 1 176 ? 4.818 -11.228 1.818 1.00 92.00 176 GLY A N 1
ATOM 1456 C CA . GLY A 1 176 ? 4.552 -12.053 2.998 1.00 92.00 176 GLY A CA 1
ATOM 1457 C C . GLY A 1 176 ? 4.467 -11.224 4.281 1.00 92.00 176 GLY A C 1
ATOM 1458 O O . GLY A 1 176 ? 3.516 -11.368 5.051 1.00 92.00 176 GLY A O 1
ATOM 1459 N N . LEU A 1 177 ? 5.407 -10.294 4.480 1.00 90.44 177 LEU A N 1
ATOM 1460 C CA . LEU A 1 177 ? 5.396 -9.377 5.621 1.00 90.44 177 LEU A CA 1
ATOM 1461 C C . LEU A 1 177 ? 4.165 -8.460 5.602 1.00 90.44 177 LEU A C 1
ATOM 1463 O O . LEU A 1 177 ? 3.539 -8.252 6.643 1.00 90.44 177 LEU A O 1
ATOM 1467 N N . LEU A 1 178 ? 3.791 -7.940 4.431 1.00 89.69 178 LEU A N 1
ATOM 1468 C CA . LEU A 1 178 ? 2.617 -7.085 4.255 1.00 89.69 178 LEU A CA 1
ATOM 1469 C C . LEU A 1 178 ? 1.324 -7.820 4.643 1.00 89.69 178 LEU A C 1
ATOM 1471 O O . LEU A 1 178 ? 0.543 -7.308 5.449 1.00 89.69 178 LEU A O 1
ATOM 1475 N N . ILE A 1 179 ? 1.130 -9.041 4.131 1.00 91.06 179 ILE A N 1
ATOM 1476 C CA . ILE A 1 179 ? -0.034 -9.884 4.450 1.00 91.06 179 ILE A CA 1
ATOM 1477 C C . ILE A 1 179 ? -0.045 -10.255 5.936 1.00 91.06 179 ILE A C 1
ATOM 1479 O O . ILE A 1 179 ? -1.099 -10.214 6.578 1.00 91.06 179 ILE A O 1
ATOM 1483 N N . PHE A 1 180 ? 1.116 -10.575 6.513 1.00 90.44 180 PHE A N 1
ATOM 1484 C CA . PHE A 1 180 ? 1.233 -10.881 7.936 1.00 90.44 180 PHE A CA 1
ATOM 1485 C C . PHE A 1 180 ? 0.820 -9.690 8.814 1.00 90.44 180 PHE A C 1
ATOM 1487 O O . PHE A 1 180 ? 0.021 -9.852 9.742 1.00 90.44 180 PHE A O 1
ATOM 1494 N N . ILE A 1 181 ? 1.312 -8.483 8.510 1.00 86.56 181 ILE A N 1
ATOM 1495 C CA . ILE A 1 181 ? 0.956 -7.254 9.237 1.00 86.56 181 ILE A CA 1
ATOM 1496 C C . ILE A 1 181 ? -0.543 -6.969 9.115 1.00 86.56 181 ILE A C 1
ATOM 1498 O O . ILE A 1 181 ? -1.183 -6.672 10.128 1.00 86.56 181 ILE A O 1
ATOM 1502 N N . LEU A 1 182 ? -1.104 -7.094 7.908 1.00 87.69 182 LEU A N 1
ATOM 1503 C CA . LEU A 1 182 ? -2.531 -6.901 7.658 1.00 87.69 182 LEU A CA 1
ATOM 1504 C C . LEU A 1 182 ? -3.374 -7.879 8.483 1.00 87.69 182 LEU A C 1
ATOM 1506 O O . LEU A 1 182 ? -4.235 -7.458 9.251 1.00 87.69 182 LEU A O 1
ATOM 1510 N N . THR A 1 183 ? -3.073 -9.175 8.392 1.00 88.19 183 THR A N 1
ATOM 1511 C CA . THR A 1 183 ? -3.791 -10.235 9.117 1.00 88.19 183 THR A CA 1
ATOM 1512 C C . THR A 1 183 ? -3.715 -10.021 10.626 1.00 88.19 183 THR A C 1
ATOM 1514 O O . THR A 1 183 ? -4.707 -10.163 11.343 1.00 88.19 183 THR A O 1
ATOM 1517 N N . ARG A 1 184 ? -2.542 -9.625 11.134 1.00 88.25 184 ARG A N 1
ATOM 1518 C CA . ARG A 1 184 ? -2.360 -9.322 12.555 1.00 88.25 184 ARG A CA 1
ATOM 1519 C C . ARG A 1 184 ? -3.179 -8.108 12.989 1.00 88.25 184 ARG A C 1
ATOM 1521 O O . ARG A 1 184 ? -3.774 -8.155 14.062 1.00 88.25 184 ARG A O 1
ATOM 1528 N N . ASN A 1 185 ? -3.218 -7.044 12.186 1.00 86.25 185 ASN A N 1
ATOM 1529 C CA . ASN A 1 185 ? -4.014 -5.857 12.495 1.00 86.25 185 ASN A CA 1
ATOM 1530 C C . ASN A 1 185 ? -5.519 -6.168 12.491 1.00 86.25 185 ASN A C 1
ATOM 1532 O O . ASN A 1 185 ? -6.194 -5.840 13.464 1.00 86.25 185 ASN A O 1
ATOM 1536 N N . LEU A 1 186 ? -6.002 -6.903 11.483 1.00 87.56 186 LEU A N 1
ATOM 1537 C CA . LEU A 1 186 ? -7.391 -7.367 11.411 1.00 87.56 186 LEU A CA 1
ATOM 1538 C C . LEU A 1 186 ? -7.779 -8.202 12.635 1.00 87.56 186 LEU A C 1
ATOM 1540 O O . LEU A 1 186 ? -8.832 -7.983 13.226 1.00 87.56 186 LEU A O 1
ATOM 1544 N N . ASN A 1 187 ? -6.908 -9.114 13.072 1.00 90.25 187 ASN A N 1
ATOM 1545 C CA . ASN A 1 187 ? -7.157 -9.919 14.269 1.00 90.25 187 ASN A CA 1
ATOM 1546 C C . ASN A 1 187 ? -7.209 -9.081 15.555 1.00 90.25 187 ASN A C 1
ATOM 1548 O O . ASN A 1 187 ? -7.980 -9.403 16.458 1.00 90.25 187 ASN A O 1
ATOM 1552 N N . ILE A 1 188 ? -6.397 -8.025 15.666 1.00 88.12 188 ILE A N 1
ATOM 1553 C CA . ILE A 1 188 ? -6.423 -7.118 16.823 1.00 88.12 188 ILE A CA 1
ATOM 1554 C C . ILE A 1 188 ? -7.734 -6.3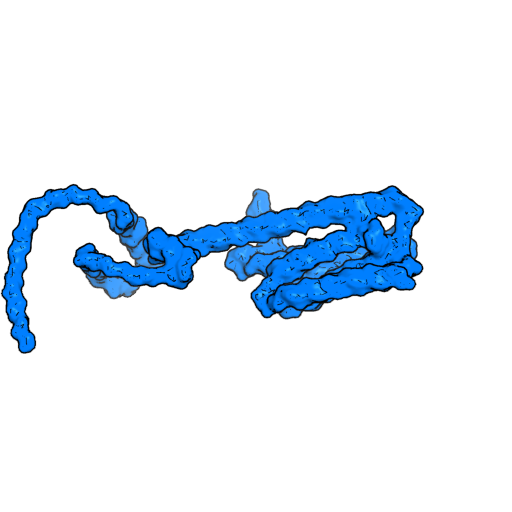29 16.855 1.00 88.12 188 ILE A C 1
ATOM 1556 O O . ILE A 1 188 ? -8.391 -6.305 17.895 1.00 88.12 188 ILE A O 1
ATOM 1560 N N . GLU A 1 189 ? -8.134 -5.728 15.732 1.00 86.50 189 GLU A N 1
ATOM 1561 C CA . GLU A 1 189 ? -9.390 -4.971 15.655 1.00 86.50 189 GLU A CA 1
ATOM 1562 C C . GLU A 1 189 ? -10.608 -5.875 15.867 1.00 86.50 189 GLU A C 1
ATOM 1564 O O . GLU A 1 189 ? -11.513 -5.517 16.620 1.00 86.50 189 GLU A O 1
ATOM 1569 N N . ARG A 1 190 ? -10.592 -7.099 15.321 1.00 88.38 190 ARG A N 1
ATOM 1570 C CA . ARG A 1 190 ? -11.639 -8.099 15.569 1.00 88.38 190 ARG A CA 1
ATOM 1571 C C . ARG A 1 190 ? -11.759 -8.440 17.054 1.00 88.38 190 ARG A C 1
ATOM 1573 O O . ARG A 1 190 ? -12.847 -8.349 17.605 1.00 88.38 190 ARG A O 1
ATOM 1580 N N . LYS A 1 191 ? -10.645 -8.738 17.733 1.00 90.25 191 LYS A N 1
ATOM 1581 C CA . LYS A 1 191 ? -10.651 -9.014 19.183 1.00 90.25 191 LYS A CA 1
ATOM 1582 C C . LYS A 1 191 ? -11.148 -7.830 20.006 1.00 90.25 191 LYS A C 1
ATOM 1584 O O . LYS A 1 191 ? -11.838 -8.023 21.002 1.00 90.25 191 LYS A O 1
ATOM 1589 N N . LYS A 1 192 ? -10.788 -6.606 19.613 1.00 87.44 192 LYS A N 1
ATOM 1590 C CA . LYS A 1 192 ? -11.263 -5.387 20.273 1.00 87.44 192 LYS A CA 1
ATOM 1591 C C . LYS A 1 192 ? -12.776 -5.224 20.106 1.00 87.44 192 LYS A C 1
ATOM 1593 O O . LYS A 1 192 ? -13.449 -4.916 21.084 1.00 87.44 192 LYS A O 1
ATOM 1598 N N . SER A 1 193 ? -13.289 -5.477 18.901 1.00 87.88 193 SER A N 1
ATOM 1599 C CA . SER A 1 193 ? -14.725 -5.494 18.608 1.00 87.88 193 SER A CA 1
ATOM 1600 C C . SER A 1 193 ? -15.454 -6.556 19.434 1.00 87.88 193 SER A C 1
ATOM 1602 O O . SER A 1 193 ? -16.452 -6.243 20.074 1.00 87.88 193 SER A O 1
ATOM 1604 N N . ASP A 1 194 ? -14.924 -7.780 19.488 1.00 87.94 194 ASP A N 1
ATOM 1605 C CA . ASP A 1 194 ? -15.512 -8.885 20.256 1.00 87.94 194 ASP A CA 1
ATOM 1606 C C . ASP A 1 194 ? -15.533 -8.585 21.764 1.00 87.94 194 ASP A C 1
ATOM 1608 O O . ASP A 1 194 ? -16.540 -8.811 22.432 1.00 87.94 194 ASP A O 1
ATOM 1612 N N . SER A 1 195 ? -14.444 -8.027 22.300 1.00 88.00 195 SER A N 1
ATOM 1613 C CA . SER A 1 195 ? -14.350 -7.628 23.710 1.00 88.00 195 SER A CA 1
ATOM 1614 C C . SER A 1 195 ? -15.351 -6.526 24.062 1.00 88.00 195 SER A C 1
ATOM 1616 O O . SER A 1 195 ? -16.018 -6.586 25.095 1.00 88.00 195 SER A O 1
ATOM 1618 N N . LEU A 1 196 ? -15.495 -5.527 23.185 1.00 88.38 196 LEU A N 1
ATOM 1619 C CA . LEU A 1 196 ? -16.466 -4.453 23.376 1.00 88.38 196 LEU A CA 1
ATOM 1620 C C . LEU A 1 196 ? -17.901 -4.990 23.335 1.00 88.38 196 LEU A C 1
ATOM 1622 O O . LEU A 1 196 ? -18.713 -4.612 24.173 1.00 88.38 196 LEU A O 1
ATOM 1626 N N . LEU A 1 197 ? -18.193 -5.907 22.409 1.00 87.50 197 LEU A N 1
ATOM 1627 C CA . LEU A 1 197 ? -19.502 -6.544 22.303 1.00 87.50 197 LEU A CA 1
ATOM 1628 C C . LEU A 1 197 ? -19.873 -7.290 23.593 1.00 87.50 197 LEU A C 1
ATOM 1630 O O . LEU A 1 197 ? -20.972 -7.108 24.110 1.00 87.50 197 LEU A O 1
ATOM 1634 N N . LEU A 1 198 ? -18.935 -8.063 24.147 1.00 85.44 198 LEU A N 1
ATOM 1635 C CA . LEU A 1 198 ? -19.115 -8.801 25.404 1.00 85.44 198 LEU A CA 1
ATOM 1636 C C . LEU A 1 198 ? -19.138 -7.901 26.649 1.00 85.44 198 LEU A C 1
ATOM 1638 O O . LEU A 1 198 ? -19.601 -8.321 27.704 1.00 85.44 198 LEU A O 1
ATOM 1642 N N . SER A 1 199 ? -18.640 -6.666 26.539 1.00 82.19 199 SER A N 1
ATOM 1643 C CA . SER A 1 199 ? -18.727 -5.675 27.619 1.00 82.19 199 SER A CA 1
ATOM 1644 C C . SER A 1 199 ? -20.114 -5.027 27.708 1.00 82.19 199 SER A C 1
ATOM 1646 O O . SER A 1 199 ? -20.432 -4.428 28.730 1.00 82.19 199 SER A O 1
ATOM 1648 N N . ILE A 1 200 ? -20.925 -5.126 26.648 1.00 86.50 200 ILE A N 1
ATOM 1649 C CA . ILE A 1 200 ? -22.261 -4.514 26.553 1.00 86.50 200 ILE A CA 1
ATOM 1650 C C . ILE A 1 200 ? -23.364 -5.577 26.634 1.00 86.50 200 ILE A C 1
ATOM 1652 O O . ILE A 1 200 ? -24.392 -5.349 27.269 1.00 86.50 200 ILE A O 1
ATOM 1656 N N . LEU A 1 201 ? -23.169 -6.725 25.981 1.00 86.25 201 LEU A N 1
ATOM 1657 C CA . LEU A 1 201 ? -24.167 -7.786 25.873 1.00 86.25 201 LEU A CA 1
ATOM 1658 C C . LEU A 1 201 ? -23.742 -9.042 26.645 1.00 86.25 201 LEU A C 1
ATOM 1660 O O . LEU A 1 201 ? -22.558 -9.385 26.644 1.00 86.25 201 LEU A O 1
ATOM 1664 N N . PRO A 1 202 ? -24.702 -9.783 27.235 1.00 85.69 202 PRO A N 1
ATOM 1665 C CA . PRO A 1 202 ? -24.450 -11.133 27.725 1.00 85.69 202 PRO A CA 1
ATOM 1666 C C . PRO A 1 202 ? -23.873 -12.024 26.621 1.00 85.69 202 PRO A C 1
ATOM 1668 O O . PRO A 1 202 ? -24.240 -11.887 25.453 1.00 85.69 202 PRO A O 1
ATOM 1671 N N . GLU A 1 203 ? -23.017 -12.972 26.999 1.00 84.75 203 GLU A N 1
ATOM 1672 C CA . GLU A 1 203 ? -22.291 -13.839 26.062 1.00 84.75 203 GLU A CA 1
ATOM 1673 C C . GLU A 1 203 ? -23.218 -14.545 25.061 1.00 84.75 203 GLU A C 1
ATOM 1675 O O . GLU A 1 203 ? -22.985 -14.473 23.857 1.00 84.75 203 GLU A O 1
ATOM 1680 N N . THR A 1 204 ? -24.328 -15.119 25.533 1.00 86.00 204 THR A N 1
ATOM 1681 C CA . THR A 1 204 ? -25.310 -15.818 24.686 1.00 86.00 204 THR A CA 1
ATOM 1682 C C . THR A 1 204 ? -25.935 -14.908 23.627 1.00 86.00 204 THR A C 1
ATOM 1684 O O . THR A 1 204 ? -26.055 -15.293 22.466 1.00 86.00 204 THR A O 1
ATOM 1687 N N . VAL A 1 205 ? -26.278 -13.676 24.008 1.00 87.69 205 VAL A N 1
ATOM 1688 C CA . VAL A 1 205 ? -26.866 -12.665 23.117 1.00 87.69 205 VAL A CA 1
ATOM 1689 C C . VAL A 1 205 ? -25.828 -12.175 22.106 1.00 87.69 205 VAL A C 1
ATOM 1691 O O . VAL A 1 205 ? -26.132 -12.020 20.924 1.00 87.69 205 VAL A O 1
ATOM 1694 N N . ALA A 1 206 ? -24.586 -11.961 22.550 1.00 88.25 206 ALA A N 1
ATOM 1695 C CA . ALA A 1 206 ? -23.483 -11.561 21.684 1.00 88.25 206 ALA A CA 1
ATOM 1696 C C . ALA A 1 206 ? -23.141 -12.640 20.642 1.00 88.25 206 ALA A C 1
ATOM 1698 O O . ALA A 1 206 ? -22.830 -12.313 19.496 1.00 88.25 206 ALA A O 1
ATOM 1699 N N . GLU A 1 207 ? -23.172 -13.921 21.017 1.00 88.25 207 GLU A N 1
ATOM 1700 C CA . GLU A 1 207 ? -22.951 -15.042 20.096 1.00 88.25 207 GLU A CA 1
ATOM 1701 C C . GLU A 1 207 ? -24.061 -15.188 19.060 1.00 88.25 207 GLU A C 1
ATOM 1703 O O . GLU A 1 207 ? -23.763 -15.338 17.873 1.00 88.25 207 GLU A O 1
ATOM 1708 N N . GLU A 1 208 ? -25.322 -15.097 19.485 1.00 89.56 208 GLU A N 1
ATOM 1709 C CA . GLU A 1 208 ? -26.466 -15.146 18.575 1.00 89.56 208 GLU A CA 1
ATOM 1710 C C . GLU A 1 208 ? -26.413 -13.996 17.563 1.00 89.56 208 GLU A C 1
ATOM 1712 O O . GLU A 1 208 ? -26.507 -14.233 16.355 1.00 89.56 208 GLU A O 1
ATOM 1717 N N . LEU A 1 209 ? -26.133 -12.777 18.040 1.00 89.94 209 LEU A N 1
ATOM 1718 C CA . LEU A 1 209 ? -25.993 -11.595 17.194 1.00 89.94 209 LEU A CA 1
ATOM 1719 C C . LEU A 1 209 ? -24.855 -11.746 16.175 1.00 89.94 209 LEU A C 1
ATOM 1721 O O . LEU A 1 209 ? -25.044 -11.441 15.003 1.00 89.94 209 LEU A O 1
ATOM 1725 N N . LYS A 1 210 ? -23.689 -12.263 16.589 1.00 87.19 210 LYS A N 1
ATOM 1726 C CA . LYS A 1 210 ? -22.550 -12.518 15.683 1.00 87.19 210 LYS A CA 1
ATOM 1727 C C . LYS A 1 210 ? -22.857 -13.561 14.607 1.00 87.19 210 LYS A C 1
ATOM 1729 O O . LYS A 1 210 ? -22.220 -13.544 13.557 1.00 87.19 210 LYS A O 1
ATOM 1734 N N . LYS A 1 211 ? -23.745 -14.517 14.894 1.00 90.06 211 LYS A N 1
ATOM 1735 C CA . LYS A 1 211 ? -24.052 -15.630 13.988 1.00 90.06 211 LYS A CA 1
ATOM 1736 C C . LYS A 1 211 ? -25.148 -15.281 12.987 1.00 90.06 211 LYS A C 1
ATOM 1738 O O . LYS A 1 211 ? -25.060 -15.705 11.837 1.00 90.06 211 LYS A O 1
ATOM 1743 N N . ASN A 1 212 ? -26.174 -14.564 13.437 1.00 89.62 212 ASN A N 1
ATOM 1744 C CA . ASN A 1 212 ? -27.410 -14.382 12.682 1.00 89.62 212 ASN A CA 1
ATOM 1745 C C . ASN A 1 212 ? -27.639 -12.932 12.222 1.00 89.62 212 ASN A C 1
ATOM 1747 O O . ASN A 1 212 ? -28.629 -12.691 11.544 1.00 89.62 212 ASN A O 1
ATOM 1751 N N . ASP A 1 213 ? -26.789 -11.971 12.608 1.00 87.31 213 ASP A N 1
ATOM 1752 C CA . ASP A 1 213 ? -27.002 -10.514 12.463 1.00 87.31 213 ASP A CA 1
ATOM 1753 C C . ASP A 1 213 ? -28.268 -9.971 13.174 1.00 87.31 213 ASP A C 1
ATOM 1755 O O . ASP A 1 213 ? -28.545 -8.771 13.141 1.00 87.31 213 ASP A O 1
ATOM 1759 N N . PHE A 1 214 ? -29.023 -10.822 13.878 1.00 88.81 214 PHE A N 1
ATOM 1760 C CA . PHE A 1 214 ? -30.164 -10.468 14.725 1.00 88.81 214 PHE A CA 1
ATOM 1761 C C . PHE A 1 214 ? -30.240 -11.382 15.957 1.00 88.81 214 PHE A C 1
ATOM 1763 O O . PHE A 1 214 ? -29.637 -12.453 15.988 1.00 88.81 214 PHE A O 1
ATOM 1770 N N . VAL A 1 215 ? -31.005 -10.961 16.968 1.00 88.62 215 VAL A N 1
ATOM 1771 C CA . VAL A 1 215 ? -31.287 -11.742 18.185 1.00 88.62 215 VAL A CA 1
ATOM 1772 C C . VAL A 1 215 ? -32.789 -11.971 18.278 1.00 88.62 215 VAL A C 1
ATOM 1774 O O . VAL A 1 215 ? -33.568 -11.020 18.158 1.00 88.62 215 VAL A O 1
ATOM 1777 N N . VAL A 1 216 ? -33.208 -13.217 18.497 1.00 88.50 216 VAL A N 1
ATOM 1778 C CA . VAL A 1 216 ? -34.620 -13.544 18.717 1.00 88.50 216 VAL A CA 1
ATOM 1779 C C . VAL A 1 216 ? -35.028 -13.097 20.126 1.00 88.50 216 VAL A C 1
ATOM 1781 O O . VAL A 1 216 ? -34.364 -13.454 21.099 1.00 88.50 216 VAL A O 1
ATOM 1784 N N . PRO A 1 217 ? -36.129 -12.340 20.288 1.00 86.06 217 PRO A N 1
ATOM 1785 C CA . PRO A 1 217 ? -36.615 -11.967 21.611 1.00 86.06 217 PRO A CA 1
ATOM 1786 C C . PRO A 1 217 ? -36.921 -13.199 22.472 1.00 86.06 217 PRO A C 1
ATOM 1788 O O . PRO A 1 217 ? -37.731 -14.048 22.098 1.00 86.06 217 PRO A O 1
ATOM 1791 N N . ILE A 1 218 ? -36.300 -13.275 23.649 1.00 84.25 218 ILE A N 1
ATOM 1792 C CA . ILE A 1 218 ? -36.511 -14.359 24.613 1.00 84.25 218 ILE A CA 1
ATOM 1793 C C . ILE A 1 218 ? -37.523 -13.900 25.661 1.00 84.25 218 ILE A C 1
ATOM 1795 O O . ILE A 1 218 ? -37.364 -12.846 26.281 1.00 84.25 218 ILE A O 1
ATOM 1799 N N . ARG A 1 219 ? -38.555 -14.716 25.896 1.00 85.38 219 ARG A N 1
ATOM 1800 C CA . ARG A 1 219 ? -39.468 -14.538 27.028 1.00 85.38 219 ARG A CA 1
ATOM 1801 C C . ARG A 1 219 ? -38.932 -15.307 28.228 1.00 85.38 219 ARG A C 1
ATOM 1803 O O . ARG A 1 219 ? -38.727 -16.513 28.150 1.00 85.38 219 ARG A O 1
ATOM 1810 N N . TYR A 1 220 ? -38.786 -14.618 29.351 1.00 85.50 220 TYR A N 1
ATOM 1811 C CA . TYR A 1 220 ? -38.495 -15.247 30.632 1.00 85.50 220 TYR A CA 1
ATOM 1812 C C . TYR A 1 220 ? -39.792 -15.389 31.435 1.00 85.50 220 TYR A C 1
ATOM 1814 O O . TYR A 1 220 ? -40.528 -14.416 31.593 1.00 85.50 220 TYR A O 1
ATOM 1822 N N . GLU A 1 221 ? -40.095 -16.597 31.920 1.00 88.00 221 GLU A N 1
ATOM 1823 C CA . GLU A 1 221 ? -41.328 -16.868 32.682 1.00 88.00 221 GLU A CA 1
ATOM 1824 C C . GLU A 1 221 ? -41.310 -16.253 34.086 1.00 88.00 221 GLU A C 1
ATOM 1826 O O . GLU A 1 221 ? -42.354 -15.888 34.620 1.00 88.00 221 GLU A O 1
ATOM 1831 N N . SER A 1 222 ? -40.123 -16.114 34.681 1.00 90.56 222 SER A N 1
ATOM 1832 C CA . SER A 1 222 ? -39.935 -15.548 36.013 1.00 90.56 222 SER A CA 1
ATOM 1833 C C . SER A 1 222 ? -38.634 -14.753 36.055 1.00 90.56 222 SER A C 1
ATOM 1835 O O . SER A 1 222 ? -37.552 -15.309 35.866 1.00 90.56 222 SER A O 1
ATOM 1837 N N . VAL A 1 223 ? -38.746 -13.443 36.280 1.00 85.25 223 VAL A N 1
ATOM 1838 C CA . VAL A 1 223 ? -37.615 -12.526 36.459 1.00 85.25 223 VAL A CA 1
ATOM 1839 C C . VAL A 1 223 ? -37.883 -11.626 37.653 1.00 85.25 223 VAL A C 1
ATOM 1841 O O . VAL A 1 223 ? -39.011 -11.188 37.869 1.00 85.25 223 VAL A O 1
ATOM 1844 N N . THR A 1 224 ? -36.833 -11.318 38.404 1.00 87.06 224 THR A N 1
ATOM 1845 C CA . THR A 1 224 ? -36.862 -10.268 39.423 1.00 87.06 224 THR A CA 1
ATOM 1846 C C . THR A 1 224 ? -36.055 -9.097 38.890 1.00 87.06 224 THR A C 1
ATOM 1848 O O . THR A 1 224 ? -34.873 -9.255 38.590 1.00 87.06 224 THR A O 1
ATOM 1851 N N . VAL A 1 225 ? -36.682 -7.930 38.767 1.00 85.50 225 VAL A N 1
ATOM 1852 C CA . VAL A 1 225 ? -36.006 -6.694 38.358 1.00 85.50 225 VAL A CA 1
ATOM 1853 C C . VAL A 1 225 ? -35.748 -5.858 39.606 1.00 85.50 225 VAL A C 1
ATOM 1855 O O . VAL A 1 225 ? -36.679 -5.557 40.350 1.00 85.50 225 VAL A O 1
ATOM 1858 N N . LEU A 1 226 ? -34.487 -5.500 39.843 1.00 82.50 226 LEU A N 1
ATOM 1859 C CA . LEU A 1 226 ? -34.092 -4.607 40.927 1.00 82.50 226 LEU A CA 1
ATOM 1860 C C . LEU A 1 226 ? -33.849 -3.208 40.358 1.00 82.50 226 LEU A C 1
ATOM 1862 O O . LEU A 1 226 ? -32.979 -3.028 39.510 1.00 82.50 226 LEU A O 1
ATOM 1866 N N . PHE A 1 227 ? -34.586 -2.224 40.865 1.00 82.75 227 PHE A N 1
ATOM 1867 C CA . PHE A 1 227 ? -34.303 -0.810 40.638 1.00 82.75 227 PHE A CA 1
ATOM 1868 C C . PHE A 1 227 ? -33.648 -0.238 41.894 1.00 82.75 227 PHE A C 1
ATOM 1870 O O . PHE A 1 227 ? -34.198 -0.359 42.988 1.00 82.75 227 PHE A O 1
ATOM 1877 N N . THR A 1 228 ? -32.473 0.370 41.741 1.00 80.75 228 THR A N 1
ATOM 1878 C CA . THR A 1 228 ? -31.766 1.057 42.829 1.00 80.75 228 THR A CA 1
ATOM 1879 C C . THR A 1 228 ? -31.342 2.433 42.355 1.00 80.75 228 THR A C 1
ATOM 1881 O O . THR A 1 228 ? -30.863 2.557 41.229 1.00 80.75 228 THR A O 1
ATOM 1884 N N . ASP A 1 229 ? -31.451 3.430 43.221 1.00 83.56 229 ASP A N 1
ATOM 1885 C CA . ASP A 1 229 ? -30.949 4.779 42.977 1.00 83.56 229 ASP A CA 1
ATOM 1886 C C . ASP A 1 229 ? -30.076 5.230 44.158 1.00 83.56 229 ASP A C 1
ATOM 1888 O O . ASP A 1 229 ? -30.193 4.707 45.272 1.00 83.56 229 ASP A O 1
ATOM 1892 N N . MET A 1 230 ? -29.186 6.187 43.912 1.00 83.31 230 MET A N 1
ATOM 1893 C CA . MET A 1 230 ? -28.321 6.776 44.926 1.00 83.31 230 MET A CA 1
ATOM 1894 C C . MET A 1 230 ? -29.042 7.934 45.619 1.00 83.31 230 MET A C 1
ATOM 1896 O O . MET A 1 230 ? -29.260 9.006 45.051 1.00 83.31 230 MET A O 1
ATOM 1900 N N . ALA A 1 231 ? -29.391 7.742 46.891 1.00 86.69 231 ALA A N 1
ATOM 1901 C CA . ALA A 1 231 ? -30.053 8.774 47.678 1.00 86.69 231 ALA A CA 1
ATOM 1902 C C . ALA A 1 231 ? -29.186 10.041 47.780 1.00 86.69 231 ALA A C 1
ATOM 1904 O O . ALA A 1 231 ? -28.053 10.004 48.254 1.00 86.69 231 ALA A O 1
ATOM 1905 N N . GLY A 1 232 ? -29.738 11.184 47.365 1.00 85.19 232 GLY A N 1
ATOM 1906 C CA . GLY A 1 232 ? -29.047 12.471 47.464 1.00 85.19 232 GLY A CA 1
ATOM 1907 C C . GLY A 1 232 ? -27.919 12.678 46.449 1.00 85.19 232 GLY A C 1
ATOM 1908 O O . GLY A 1 232 ? -27.128 13.602 46.640 1.00 85.19 232 GLY A O 1
ATOM 1909 N N . PHE A 1 233 ? -27.868 11.883 45.372 1.00 87.69 233 PHE A N 1
ATOM 1910 C CA . PHE A 1 233 ? -26.839 11.972 44.330 1.00 87.69 233 PHE A CA 1
ATOM 1911 C C . PHE A 1 233 ? -26.598 13.403 43.828 1.00 87.69 233 PHE A C 1
ATOM 1913 O O . PHE A 1 233 ? -25.453 13.836 43.756 1.00 87.69 233 PHE A O 1
ATOM 1920 N N . THR A 1 234 ? -27.664 14.173 43.576 1.00 87.88 234 THR A N 1
ATOM 1921 C CA . THR A 1 234 ? -27.566 15.570 43.117 1.00 87.88 234 THR A CA 1
ATOM 1922 C C . THR A 1 234 ? -26.706 16.432 44.042 1.00 87.88 234 THR A C 1
ATOM 1924 O O . THR A 1 234 ? -25.821 17.135 43.573 1.00 87.88 234 THR A O 1
ATOM 1927 N N . LYS A 1 235 ? -26.905 16.332 45.363 1.00 87.44 235 LYS A N 1
ATOM 1928 C CA . LYS A 1 235 ? -26.137 17.118 46.343 1.00 87.44 235 LYS A CA 1
ATOM 1929 C C . LYS A 1 235 ? -24.675 16.686 46.395 1.00 87.44 235 LYS A C 1
ATOM 1931 O O . LYS A 1 235 ? -23.799 17.525 46.544 1.00 87.44 235 LYS A O 1
ATOM 1936 N N . ILE A 1 236 ? -24.418 15.385 46.270 1.00 85.56 236 ILE A N 1
ATOM 1937 C CA . ILE A 1 236 ? -23.058 14.833 46.259 1.00 85.56 236 ILE A CA 1
ATOM 1938 C C . ILE A 1 236 ? -22.312 15.341 45.018 1.00 85.56 236 ILE A C 1
ATOM 1940 O O . ILE A 1 236 ? -21.222 15.897 45.143 1.00 85.56 236 ILE A O 1
ATOM 1944 N N . ALA A 1 237 ? -22.944 15.250 43.845 1.00 89.44 237 ALA A N 1
ATOM 1945 C CA . ALA A 1 237 ? -22.384 15.694 42.572 1.00 89.44 237 ALA A CA 1
ATOM 1946 C C . ALA A 1 237 ? -22.133 17.212 42.505 1.00 89.44 237 ALA A C 1
ATOM 1948 O O . ALA A 1 237 ? -21.182 17.636 41.858 1.00 89.44 237 ALA A O 1
ATOM 1949 N N . GLU A 1 238 ? -22.943 18.030 43.188 1.00 91.75 238 GLU A N 1
ATOM 1950 C CA . GLU A 1 238 ? -22.729 19.484 43.296 1.00 91.75 238 GLU A CA 1
ATOM 1951 C C . GLU A 1 238 ? -21.511 19.856 44.157 1.00 91.75 238 GLU A C 1
ATOM 1953 O O . GLU A 1 238 ? -20.943 20.935 43.990 1.00 91.75 238 GLU A O 1
ATOM 1958 N N . THR A 1 239 ? -21.118 18.983 45.090 1.00 90.56 239 THR A N 1
ATOM 1959 C CA . THR A 1 239 ? -20.036 19.250 46.056 1.00 90.56 239 THR A CA 1
ATOM 1960 C C . THR A 1 239 ? -18.689 18.634 45.685 1.00 90.56 239 THR A C 1
ATOM 1962 O O . THR A 1 239 ? -17.670 19.054 46.228 1.00 90.56 239 THR A O 1
ATOM 1965 N N . MET A 1 240 ? -18.671 17.654 44.778 1.00 91.94 240 MET A N 1
ATOM 1966 C CA . MET A 1 240 ? -17.461 16.946 44.352 1.00 91.94 240 MET A CA 1
ATOM 1967 C C . MET A 1 240 ? -16.910 17.500 43.042 1.00 91.94 240 MET A C 1
ATOM 1969 O O . MET A 1 240 ? -17.654 17.964 42.174 1.00 91.94 240 MET A O 1
ATOM 1973 N N . SER A 1 241 ? -15.594 17.394 42.857 1.00 93.06 241 SER A N 1
ATOM 1974 C CA . SER A 1 241 ? -15.027 17.585 41.524 1.00 93.06 241 SER A CA 1
ATOM 1975 C C . SER A 1 241 ? -15.438 16.428 40.591 1.00 93.06 241 SER A C 1
ATOM 1977 O O . SER A 1 241 ? -15.673 15.308 41.055 1.00 93.06 241 SER A O 1
ATOM 1979 N N . PRO A 1 242 ? -15.501 16.648 39.263 1.00 90.12 242 PRO A N 1
ATOM 1980 C CA . PRO A 1 242 ? -15.856 15.592 38.311 1.00 90.12 242 PRO A CA 1
ATOM 1981 C C . PRO A 1 242 ? -14.958 14.349 38.389 1.00 90.12 242 PRO A C 1
ATOM 1983 O O . PRO A 1 242 ? -15.435 13.237 38.183 1.00 90.12 242 PRO A O 1
ATOM 1986 N N . GLU A 1 243 ? -13.668 14.527 38.687 1.00 90.38 243 GLU A N 1
ATOM 1987 C CA . GLU A 1 243 ? -12.704 13.427 38.814 1.00 90.38 243 GLU A CA 1
ATOM 1988 C C . GLU A 1 243 ? -12.957 12.593 40.078 1.00 90.38 243 GLU A C 1
ATOM 1990 O O . GLU A 1 243 ? -12.931 11.365 40.022 1.00 90.38 243 GLU A O 1
ATOM 1995 N N . GLU A 1 244 ? -13.249 13.242 41.209 1.00 89.88 244 GLU A N 1
ATOM 1996 C CA . GLU A 1 244 ? -13.591 12.565 42.467 1.00 89.88 244 GLU A CA 1
ATOM 1997 C C . GLU A 1 244 ? -14.915 11.808 42.354 1.00 89.88 244 GLU A C 1
ATOM 1999 O O . GLU A 1 244 ? -14.981 10.637 42.721 1.00 89.88 244 GLU A O 1
ATOM 2004 N N . LEU A 1 245 ? -15.940 12.438 41.771 1.00 90.19 245 LEU A N 1
ATOM 2005 C CA . LEU A 1 245 ? -17.237 11.801 41.548 1.00 90.19 245 LEU A CA 1
ATOM 2006 C C . LEU A 1 245 ? -17.106 10.552 40.664 1.00 90.19 245 LEU A C 1
ATOM 2008 O O . LEU A 1 245 ? -17.707 9.522 40.963 1.00 90.19 245 LEU A O 1
ATOM 2012 N N . LEU A 1 246 ? -16.312 10.627 39.589 1.00 87.88 246 LEU A N 1
ATOM 2013 C CA . LEU A 1 246 ? -16.051 9.479 38.716 1.00 87.88 246 LEU A CA 1
ATOM 2014 C C . LEU A 1 246 ? -15.333 8.350 39.455 1.00 87.88 246 LEU A C 1
ATOM 2016 O O . LEU A 1 246 ? -15.735 7.200 39.315 1.00 87.88 246 LEU A O 1
ATOM 2020 N N . ASN A 1 247 ? -14.325 8.663 40.271 1.00 87.75 247 ASN A N 1
ATOM 2021 C CA . ASN A 1 247 ? -13.623 7.650 41.059 1.00 87.75 247 ASN A CA 1
ATOM 2022 C C . ASN A 1 247 ? -14.551 6.955 42.069 1.00 87.75 247 ASN A C 1
ATOM 2024 O O . ASN A 1 247 ? -14.477 5.737 42.216 1.00 87.75 247 ASN A O 1
ATOM 2028 N N . GLU A 1 248 ? -15.443 7.693 42.735 1.00 86.38 248 GLU A N 1
ATOM 2029 C CA . GLU A 1 248 ? -16.433 7.114 43.657 1.00 86.38 248 GLU A CA 1
ATOM 2030 C C . GLU A 1 248 ? -17.429 6.200 42.927 1.00 86.38 248 GLU A C 1
ATOM 2032 O O . GLU A 1 248 ? -17.719 5.089 43.381 1.00 86.38 248 GLU A O 1
ATOM 2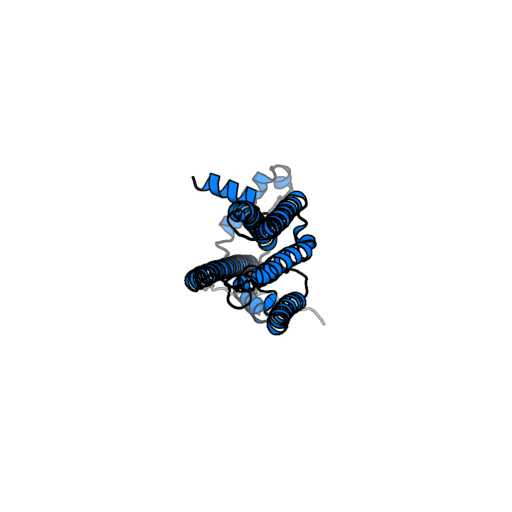037 N N . LEU A 1 249 ? -17.911 6.620 41.753 1.00 86.56 249 LEU A N 1
ATOM 2038 C CA . LEU A 1 249 ? -18.777 5.793 40.910 1.00 86.56 249 LEU A CA 1
ATOM 2039 C C . LEU A 1 249 ? -18.055 4.535 40.409 1.00 86.56 249 LEU A C 1
ATOM 2041 O O . LEU A 1 249 ? -18.628 3.445 40.457 1.00 86.56 249 LEU A O 1
ATOM 2045 N N . ASP A 1 250 ? -16.800 4.660 39.980 1.00 84.50 250 ASP A N 1
ATOM 2046 C CA . ASP A 1 250 ? -15.974 3.536 39.536 1.00 84.50 250 ASP A CA 1
ATOM 2047 C C . ASP A 1 250 ? -15.672 2.566 40.683 1.00 84.50 250 ASP A C 1
ATOM 2049 O O . ASP A 1 250 ? -15.671 1.353 40.473 1.00 84.50 250 ASP A O 1
ATOM 2053 N N . LEU A 1 251 ? -15.475 3.053 41.911 1.00 82.75 251 LEU A N 1
ATOM 2054 C CA . LEU A 1 251 ? -15.358 2.195 43.091 1.00 82.75 251 LEU A CA 1
ATOM 2055 C C . LEU A 1 251 ? -16.673 1.467 43.370 1.00 82.75 251 LEU A C 1
ATOM 2057 O O . LEU A 1 251 ? -16.668 0.244 43.541 1.00 82.75 251 LEU A O 1
ATOM 2061 N N . PHE A 1 252 ? -17.799 2.182 43.372 1.00 80.38 252 PHE A N 1
ATOM 2062 C CA . PHE A 1 252 ? -19.110 1.599 43.642 1.00 80.38 252 PHE A CA 1
ATOM 2063 C C . PHE A 1 252 ? -19.467 0.519 42.613 1.00 80.38 252 PHE A C 1
ATOM 2065 O O . PHE A 1 252 ? -19.742 -0.626 42.981 1.00 80.38 252 PHE A O 1
ATOM 2072 N N . PHE A 1 253 ? -19.389 0.840 41.321 1.00 75.75 253 PHE A N 1
ATOM 2073 C CA . PHE A 1 253 ? -19.750 -0.078 40.244 1.00 75.75 253 PHE A CA 1
ATOM 2074 C C . PHE A 1 253 ? -18.659 -1.111 39.941 1.00 75.75 253 PHE A C 1
ATOM 2076 O O . PHE A 1 253 ? -18.970 -2.270 39.670 1.00 75.75 253 PHE A O 1
ATOM 2083 N N . GLY A 1 254 ? -17.384 -0.743 40.044 1.00 68.44 254 GLY A N 1
ATOM 2084 C CA . GLY A 1 254 ? -16.251 -1.624 39.765 1.00 68.44 254 GLY A CA 1
ATOM 2085 C C . GLY A 1 254 ? -16.000 -2.684 40.838 1.00 68.44 254 GLY A C 1
ATOM 2086 O O . GLY A 1 254 ? -15.530 -3.767 40.497 1.00 68.44 254 GLY A O 1
ATOM 2087 N N . SER A 1 255 ? -16.337 -2.421 42.109 1.00 57.38 255 SER A N 1
ATOM 2088 C CA . SER A 1 255 ? -16.168 -3.384 43.215 1.00 57.38 255 SER A CA 1
ATOM 2089 C C . SER A 1 255 ? -17.456 -4.113 43.617 1.00 57.38 255 SER A C 1
ATOM 2091 O O . SER A 1 255 ? -17.384 -5.278 44.014 1.00 57.38 255 SER A O 1
ATOM 2093 N N . SER A 1 256 ? -18.631 -3.488 43.448 1.00 50.84 256 SER A N 1
ATOM 2094 C CA . SER A 1 256 ? -19.915 -4.055 43.906 1.00 50.84 256 SER A CA 1
ATOM 2095 C C . SER A 1 256 ? -20.711 -4.779 42.818 1.00 50.84 256 SER A C 1
ATOM 2097 O O . SER A 1 256 ? -21.542 -5.622 43.140 1.00 50.84 256 SER A O 1
ATOM 2099 N N . ILE A 1 257 ? -20.472 -4.510 41.527 1.00 52.28 257 ILE A N 1
ATOM 2100 C CA . ILE A 1 257 ? -21.113 -5.269 40.438 1.00 52.28 257 ILE A CA 1
ATOM 2101 C C . ILE A 1 257 ? -20.416 -6.606 40.124 1.00 52.28 257 ILE A C 1
ATOM 2103 O O . ILE A 1 257 ? -21.118 -7.530 39.723 1.00 52.28 257 ILE A O 1
ATOM 2107 N N . PRO A 1 258 ? -19.101 -6.828 40.331 1.00 49.81 258 PRO A N 1
ATOM 2108 C CA . PRO A 1 258 ? -18.511 -8.154 40.139 1.00 49.81 258 PRO A CA 1
ATOM 2109 C C . PRO A 1 258 ? -19.142 -9.256 40.999 1.00 49.81 258 PRO A C 1
ATOM 2111 O O . PRO A 1 258 ? -19.168 -10.398 40.557 1.00 49.81 258 PRO A O 1
ATOM 2114 N N . SER A 1 259 ? -19.683 -8.941 42.182 1.00 46.44 259 SER A N 1
ATOM 2115 C CA . SER A 1 259 ? -20.451 -9.886 43.014 1.00 46.44 259 SER A CA 1
ATOM 2116 C C . SER A 1 259 ? -21.907 -10.064 42.555 1.00 46.44 259 SER A C 1
ATOM 2118 O O . SER A 1 259 ? -22.559 -11.029 42.946 1.00 46.44 259 SER A O 1
ATOM 2120 N N . LEU A 1 260 ? -22.394 -9.173 41.687 1.00 51.56 260 LEU A N 1
ATOM 2121 C CA . LEU A 1 260 ? -23.636 -9.289 40.918 1.00 51.56 260 LEU A CA 1
ATOM 2122 C C . LEU A 1 260 ? -23.394 -9.784 39.483 1.00 51.56 260 LEU A C 1
ATOM 2124 O O . LEU A 1 260 ? -24.356 -9.905 38.719 1.00 51.56 260 LEU A O 1
ATOM 2128 N N . LYS A 1 261 ? -22.143 -10.110 39.097 1.00 43.09 261 LYS A N 1
ATOM 2129 C CA . LYS A 1 261 ? -21.897 -10.870 37.871 1.00 43.09 261 LYS A CA 1
ATOM 2130 C C . LYS A 1 261 ? -22.704 -12.142 38.005 1.00 43.09 261 LYS A C 1
ATOM 2132 O O . LYS A 1 261 ? -22.538 -12.907 38.952 1.00 43.09 261 LYS A O 1
ATOM 2137 N N . ILE A 1 262 ? -23.607 -12.295 37.051 1.00 47.97 262 ILE A N 1
ATOM 2138 C CA . ILE A 1 262 ? -24.538 -13.393 36.862 1.00 47.97 262 ILE A CA 1
ATOM 2139 C C . ILE A 1 262 ? -23.704 -14.663 36.659 1.00 47.97 262 ILE A C 1
ATOM 2141 O O . ILE A 1 262 ? -23.462 -15.115 35.548 1.00 47.97 262 ILE A O 1
ATOM 2145 N N . THR A 1 263 ? -23.181 -15.191 37.756 1.00 38.56 263 THR A N 1
ATOM 2146 C CA . THR A 1 263 ? -22.362 -16.391 37.818 1.00 38.56 263 THR A CA 1
ATOM 2147 C C . THR A 1 263 ? -22.994 -17.260 38.889 1.00 38.56 263 THR A C 1
ATOM 2149 O O . THR A 1 263 ? -22.933 -16.967 40.077 1.00 38.56 263 THR A O 1
ATOM 2152 N N . GLU A 1 264 ? -23.662 -18.300 38.394 1.00 39.44 264 GLU A N 1
ATOM 2153 C CA . GLU A 1 264 ? -24.177 -19.462 39.115 1.00 39.44 264 GLU A CA 1
ATOM 2154 C C . GLU A 1 264 ? -25.319 -19.224 40.117 1.00 39.44 264 GLU A C 1
ATOM 2156 O O . GLU A 1 264 ? -25.151 -18.951 41.305 1.00 39.44 264 GLU A O 1
ATOM 2161 N N . TRP A 1 265 ? -26.534 -19.492 39.633 1.00 40.56 265 TRP A N 1
ATOM 2162 C CA . TRP A 1 265 ? -27.712 -19.765 40.452 1.00 40.56 265 TRP A CA 1
ATOM 2163 C C . TRP A 1 265 ? -27.490 -20.991 41.356 1.00 40.56 265 TRP A C 1
ATOM 2165 O O . TRP A 1 265 ? -27.833 -22.118 40.995 1.00 40.56 265 TRP A O 1
ATOM 2175 N N . LYS A 1 266 ? -26.976 -20.792 42.575 1.00 31.59 266 LYS A N 1
ATOM 2176 C CA . LYS A 1 266 ? -27.008 -21.820 43.625 1.00 31.59 266 LYS A CA 1
ATOM 2177 C C . LYS A 1 266 ? -28.269 -21.649 44.473 1.00 31.59 266 LYS A C 1
ATOM 2179 O O . LYS A 1 266 ? -28.364 -20.744 45.299 1.00 31.59 266 LYS A O 1
ATOM 2184 N N . LYS A 1 267 ? -29.251 -22.539 44.266 1.00 38.44 267 LYS A N 1
ATOM 2185 C CA . LYS A 1 267 ? -30.493 -22.633 45.058 1.00 38.44 267 LYS A CA 1
ATOM 2186 C C . LYS A 1 267 ? -30.168 -22.804 46.547 1.00 38.44 267 LYS A C 1
ATOM 2188 O O . LYS A 1 267 ? -29.897 -23.909 47.010 1.00 38.44 267 LYS A O 1
ATOM 2193 N N . SER A 1 268 ? -30.271 -21.721 47.305 1.00 33.06 268 SER A N 1
ATOM 2194 C CA . SER A 1 268 ? -30.538 -21.786 48.739 1.00 33.06 268 SER A CA 1
ATOM 2195 C C . SER A 1 268 ? -32.052 -21.904 48.917 1.00 33.06 268 SER A C 1
ATOM 2197 O O . SER A 1 268 ? -32.798 -20.986 48.576 1.00 33.06 268 SER A O 1
ATOM 2199 N N . LYS A 1 269 ? -32.520 -23.074 49.371 1.00 39.75 269 LYS A N 1
ATOM 2200 C CA . LYS A 1 269 ? -33.919 -23.288 49.765 1.00 39.75 269 LYS A CA 1
ATOM 2201 C C . LYS A 1 269 ? -34.249 -22.299 50.881 1.00 39.75 269 LYS A C 1
ATOM 2203 O O . LYS A 1 269 ? -33.731 -22.444 51.984 1.00 39.75 269 LYS A O 1
ATOM 2208 N N . ARG A 1 270 ? -35.160 -21.361 50.626 1.00 34.59 270 ARG A N 1
ATOM 2209 C CA . ARG A 1 270 ? -35.923 -20.718 51.695 1.00 34.59 270 ARG A CA 1
ATOM 2210 C C . ARG A 1 270 ? -37.337 -21.285 51.655 1.00 34.59 270 ARG A C 1
ATOM 2212 O O . ARG A 1 270 ? -38.093 -21.047 50.718 1.00 34.59 270 ARG A O 1
ATOM 2219 N N . SER A 1 271 ? -37.615 -22.147 52.629 1.00 41.78 271 SER A N 1
ATOM 2220 C CA . SER A 1 271 ? -38.958 -22.524 53.039 1.00 41.78 271 SER A CA 1
ATOM 2221 C C . SER A 1 271 ? -39.639 -21.272 53.562 1.00 41.78 271 SER A C 1
ATOM 2223 O O . SER A 1 271 ? -39.177 -20.727 54.555 1.00 41.78 271 SER A O 1
ATOM 2225 N N . GLU A 1 272 ? -40.655 -20.804 52.850 1.00 43.69 272 GLU A N 1
ATOM 2226 C CA . GLU A 1 272 ? -41.886 -20.198 53.372 1.00 43.69 272 GLU A CA 1
ATOM 2227 C C . GLU A 1 272 ? -42.586 -19.489 52.212 1.00 43.69 272 GLU A C 1
ATOM 2229 O O . GLU A 1 272 ? -42.050 -18.588 51.571 1.00 43.69 272 GLU A O 1
ATOM 2234 N N . THR A 1 273 ? -43.781 -19.973 51.895 1.00 35.66 273 THR A N 1
ATOM 2235 C CA . THR A 1 273 ? -44.703 -19.395 50.919 1.00 35.66 273 THR A CA 1
ATOM 2236 C C . THR A 1 273 ? -45.362 -18.149 51.512 1.00 35.66 273 THR A C 1
ATOM 2238 O O . THR A 1 273 ? -46.076 -18.294 52.506 1.00 35.66 273 THR A O 1
ATOM 2241 N N . PRO A 1 274 ? -45.228 -16.949 50.919 1.00 40.88 274 PRO A N 1
ATOM 2242 C CA . PRO A 1 274 ? -46.099 -15.837 51.262 1.00 40.88 274 PRO A CA 1
ATOM 2243 C C . PRO A 1 274 ? -47.413 -15.997 50.491 1.00 40.88 274 PRO A C 1
ATOM 2245 O O . PRO A 1 274 ? -47.429 -16.046 49.260 1.00 40.88 274 PRO A O 1
ATOM 2248 N N . THR A 1 275 ? -48.523 -16.094 51.213 1.00 39.47 275 THR A N 1
ATOM 2249 C CA . THR A 1 275 ? -49.874 -15.970 50.656 1.00 39.47 275 THR A CA 1
ATOM 2250 C C . THR A 1 275 ? -50.123 -14.514 50.256 1.00 39.47 275 THR A C 1
ATOM 2252 O O . THR A 1 275 ? -50.116 -13.636 51.117 1.00 39.47 275 THR A O 1
ATOM 2255 N N . TRP A 1 276 ? -50.345 -14.252 48.966 1.00 38.38 276 TRP A N 1
ATOM 2256 C CA . TRP A 1 276 ? -50.733 -12.931 48.458 1.00 38.38 276 TRP A CA 1
ATOM 2257 C C . TRP A 1 276 ? -52.258 -12.740 48.547 1.00 38.38 276 TRP A C 1
ATOM 2259 O O . TRP A 1 276 ? -52.987 -13.695 48.269 1.00 38.38 276 TRP A O 1
ATOM 2269 N N . PRO A 1 277 ? -52.771 -11.544 48.893 1.00 41.06 277 PRO A N 1
ATOM 2270 C CA . PRO A 1 277 ? -54.204 -11.266 48.835 1.00 41.06 277 PRO A CA 1
ATOM 2271 C C . PRO A 1 277 ? -54.681 -11.251 47.377 1.00 41.06 277 PRO A C 1
ATOM 2273 O O . PRO A 1 277 ? -54.081 -10.582 46.535 1.00 41.06 277 PRO A O 1
ATOM 2276 N N . GLN A 1 278 ? -55.762 -11.974 47.078 1.00 39.84 278 GLN A N 1
ATOM 2277 C CA . GLN A 1 278 ? -56.445 -11.891 45.787 1.00 39.84 278 GLN A CA 1
ATOM 2278 C C . GLN A 1 278 ? -57.135 -10.526 45.670 1.00 39.84 278 GLN A C 1
ATOM 2280 O O . GLN A 1 278 ? -57.979 -10.186 46.496 1.00 39.84 278 GLN A O 1
ATOM 2285 N N . ALA A 1 279 ? -56.760 -9.743 44.659 1.00 38.12 279 ALA A N 1
ATOM 2286 C CA . ALA A 1 279 ? -57.499 -8.558 44.245 1.00 38.12 279 ALA A CA 1
ATOM 2287 C C . ALA A 1 279 ? -58.354 -8.928 43.026 1.00 38.12 279 ALA A C 1
ATOM 2289 O O . ALA A 1 279 ? -57.819 -9.175 41.945 1.00 38.12 279 ALA A O 1
ATOM 2290 N N . ASP A 1 280 ? -59.670 -8.992 43.226 1.00 40.88 280 ASP A N 1
ATOM 2291 C CA . ASP A 1 280 ? -60.657 -9.137 42.159 1.00 40.88 280 ASP A CA 1
ATOM 2292 C C . ASP A 1 280 ? -60.710 -7.848 41.329 1.00 40.88 280 ASP A C 1
ATOM 2294 O O . ASP A 1 280 ? -61.048 -6.779 41.841 1.00 40.88 280 ASP A O 1
ATOM 2298 N N . PHE A 1 281 ? -60.409 -7.950 40.035 1.00 35.19 281 PHE A N 1
ATOM 2299 C CA . PHE A 1 281 ? -60.727 -6.909 39.061 1.00 35.19 281 PHE A CA 1
ATOM 2300 C C . PHE A 1 281 ? -61.933 -7.368 38.229 1.00 35.19 281 PHE A C 1
ATOM 2302 O O . PHE A 1 281 ? -61.839 -8.408 37.571 1.00 35.19 281 PHE A O 1
ATOM 2309 N N . PRO A 1 282 ? -63.064 -6.639 38.248 1.00 42.03 282 PRO A N 1
ATOM 2310 C CA . PRO A 1 282 ? -64.179 -6.924 37.358 1.00 42.03 282 PRO A CA 1
ATOM 2311 C C . PRO A 1 282 ? -63.823 -6.519 35.919 1.00 42.03 282 PRO A C 1
ATOM 2313 O O . PRO A 1 282 ? -63.172 -5.495 35.703 1.00 42.03 282 PRO A O 1
ATOM 2316 N N . LEU A 1 283 ? -64.230 -7.376 34.975 1.00 47.59 283 LEU A N 1
ATOM 2317 C CA . LEU A 1 283 ? -64.054 -7.246 33.522 1.00 47.59 283 LEU A CA 1
ATOM 2318 C C . LEU A 1 283 ? -64.731 -6.000 32.938 1.00 47.59 283 LEU A C 1
ATOM 2320 O O . LEU A 1 283 ? -65.851 -5.672 33.392 1.00 47.59 283 LEU A O 1
#